Protein AF-A0AAW9J3K6-F1 (afdb_monomer)

Radius of gyration: 22.79 Å; Cα contacts (8 Å, |Δi|>4): 482; chains: 1; bounding box: 65×35×64 Å

Foldseek 3Di:
DLVVLVVCVVVVHQDEAEDEPQADADQDDPSNVVSLVVVVVVVVVVVVSPHQHYEYEHAPYPDLPLQSVQVSVVCCCVPPNVVVVRHAAYEYEHNQAAQCSQDAPVDGDPSLQNNLVNHDLRHAYEHAANDVADAAHDPVRLVRVCVRRNLSYEYAHAPPAQPVPPPAGAQFEPPRHQLVCLVRHDHYDYDAYPPVLSSQLHVQNVCVCNVRVPPRDRVVSNLVSLCVSPPVCSVLVCLVSLQGNWDDDDPHGYGDDRVVVLVVLVVVQVVQVVVVHDSVVSVVVNVVSVVSNVVD

InterPro domains:
  IPR011496 Beta-N-acetylglucosaminidase, catalytic domain [PF07555] (1-241)
  IPR011496 Beta-N-acetylglucosaminidase, catalytic domain [PS52009] (1-214)
  IPR017853 Glycoside hydrolase superfamily [SSF51445] (1-251)
  IPR051822 Glycosyl Hydrolase Family 84 [PTHR13170] (2-221)

Sequence (296 aa):
MSELIETSKKNKVDFVFAISPGIDIRFDGDAGEEDFQALINKCQSLYDMGVRSFAILFDDISNKDGIKQATLLNRFNEEFVKVKGDVKPLITVPTVYDTHSMGRVEELNPYTRDFSSTLDSDIMVMWTGPVVVSEGIDLENAQFVNSIYGKRMGVWWNYPVTDYMKEKLALGPIYNADKALKDEVDFFTMNPMEHAEFSKIALATGAAYSWNTEAYDYDKAWNKAIEMLYGDLAEEMKVFANHSTRMEGGWASTGRADAPEVRANMDSLLKKLAKGQDASYEIDYLYKEFDSMINA

Mean predicted aligned error: 3.07 Å

Secondary structure (DSSP, 8-state):
-HHHHHHHHHTT---EEEE--TTT---SHHHHHHHHHHHHHHHHHHHHTT--EEEEE-TT-S---HHHHHHHHHHHIIIIIIHHSSSPPPEEE-S--SHHHHEETTEE-HHHHHHHHHS-TTSEEEE-SSSSS-S-B-HHHHHHHHHHH-S-EEEEE--S--TT-TTS-------SB-GGGGGT-SEEEE---S-HHHHHHHHHHHHHHHHSTTT--HHHHHHHHHHHHHGGGHHHHHHHHHTS--EEETTEEESPPSSHHHHHHHHHHHHHHHTT---HHHHHHHHHHHHHHHH-

Solvent-accessible surface area (backbone atoms only — not comparable to full-atom values): 15715 Å² total; per-residue (Å²): 109,64,68,57,50,52,51,25,57,75,69,76,41,86,52,64,52,72,46,68,58,49,84,74,67,48,83,60,68,70,61,11,51,52,44,51,50,50,50,51,54,56,53,48,59,41,40,78,66,66,47,41,32,44,31,50,34,31,59,97,45,86,70,71,55,23,50,62,55,20,50,52,50,42,48,46,41,55,73,44,34,60,66,65,70,72,41,50,66,44,34,33,31,50,63,65,34,22,44,65,69,33,51,45,90,96,56,46,28,69,42,52,50,40,20,48,75,57,37,55,87,68,47,33,40,35,31,24,33,56,33,68,37,34,60,36,38,53,57,67,61,54,52,54,51,31,71,63,65,37,82,38,37,24,40,41,33,56,50,33,43,28,90,94,45,77,93,54,64,42,43,28,32,60,44,59,62,40,49,68,37,72,83,60,40,88,40,84,46,66,36,58,31,96,50,65,76,61,25,46,39,17,50,46,16,42,52,47,36,77,74,41,33,81,78,48,47,49,66,63,34,36,55,50,28,38,40,73,74,44,51,94,49,19,68,34,48,47,57,60,34,39,67,25,12,47,49,75,58,95,89,37,40,28,50,41,71,46,37,57,68,59,53,51,39,56,54,50,34,55,56,25,58,77,66,75,44,91,41,65,66,41,51,56,50,50,54,52,49,56,53,45,68,73,72,82

Organism: Clostridium perfringens (NCBI:txid1502)

Nearest PDB structures (foldseek):
  2j62-assembly1_B  TM=9.891E-01  e=9.342E-39  Clostridium perfringens
  6rhe-assembly1_A  TM=9.911E-01  e=1.318E-38  Clostridium perfringens ATCC 13124
  7khv-assembly2_D  TM=9.899E-01  e=2.624E-38  Clostridium perfringens
  7khv-assembly3_F  TM=9.899E-01  e=3.495E-38  Clostridium perfringens
  2wb5-assembly1_A  TM=9.893E-01  e=5.531E-38  Clostridium perfringens

Structure (mmCIF, N/CA/C/O backbone):
data_AF-A0AAW9J3K6-F1
#
_entry.id   AF-A0AAW9J3K6-F1
#
loop_
_atom_site.group_PDB
_atom_site.id
_atom_site.type_symbol
_atom_site.label_atom_id
_atom_site.label_alt_id
_atom_site.label_comp_id
_atom_site.label_asym_id
_atom_site.label_entity_id
_atom_site.label_seq_id
_atom_site.pdbx_PDB_ins_code
_atom_site.Cartn_x
_atom_site.Cartn_y
_atom_site.Cartn_z
_atom_site.occupancy
_atom_site.B_iso_or_equiv
_atom_site.auth_seq_id
_atom_site.auth_comp_id
_atom_site.auth_asym_id
_atom_site.auth_atom_id
_atom_site.pdbx_PDB_model_num
ATOM 1 N N . MET A 1 1 ? -21.757 6.114 -1.023 1.00 93.75 1 MET A N 1
ATOM 2 C CA . MET A 1 1 ? -21.432 5.072 -0.023 1.00 93.75 1 MET A CA 1
ATOM 3 C C . MET A 1 1 ? -22.139 3.753 -0.301 1.00 93.75 1 MET A C 1
ATOM 5 O O . MET A 1 1 ? -21.426 2.794 -0.547 1.00 93.75 1 MET A O 1
ATOM 9 N N . SER A 1 2 ? -23.477 3.677 -0.335 1.00 96.06 2 SER A N 1
ATOM 10 C CA . SER A 1 2 ? -24.186 2.395 -0.545 1.00 96.06 2 SER A CA 1
ATOM 11 C C . SER A 1 2 ? -23.745 1.640 -1.804 1.00 96.06 2 SER A C 1
ATOM 13 O O . SER A 1 2 ? -23.442 0.458 -1.727 1.00 96.06 2 SER A O 1
ATOM 15 N N . GLU A 1 3 ? -23.605 2.332 -2.937 1.00 98.19 3 GLU A N 1
ATOM 16 C CA . GLU A 1 3 ? -23.148 1.718 -4.192 1.00 98.19 3 GLU A CA 1
ATOM 17 C C . GLU A 1 3 ? -21.744 1.098 -4.087 1.00 98.19 3 GLU A C 1
ATOM 19 O O . GLU A 1 3 ? -21.514 0.010 -4.615 1.00 98.19 3 GLU A O 1
ATOM 24 N N . LEU A 1 4 ? -20.821 1.742 -3.360 1.00 98.44 4 LEU A N 1
ATOM 25 C CA . LEU A 1 4 ? -19.479 1.203 -3.116 1.00 98.44 4 LEU A CA 1
ATOM 26 C C . LEU A 1 4 ? -19.560 -0.077 -2.281 1.00 98.44 4 LEU A C 1
ATOM 28 O O . LEU A 1 4 ? -19.007 -1.095 -2.677 1.00 98.44 4 LEU A O 1
ATOM 32 N N . ILE A 1 5 ? -20.318 -0.048 -1.182 1.00 98.31 5 ILE A N 1
ATOM 33 C CA . ILE A 1 5 ? -20.502 -1.197 -0.282 1.00 98.31 5 ILE A CA 1
ATOM 34 C C . ILE A 1 5 ? -21.111 -2.383 -1.043 1.00 98.31 5 ILE A C 1
ATOM 36 O O . ILE A 1 5 ? -20.624 -3.513 -0.957 1.00 98.31 5 ILE A O 1
ATOM 40 N N . GLU A 1 6 ? -22.157 -2.135 -1.831 1.00 98.06 6 GLU A N 1
ATOM 41 C CA . GLU A 1 6 ? -22.809 -3.164 -2.637 1.00 98.06 6 GLU A CA 1
ATOM 42 C C . GLU A 1 6 ? -21.884 -3.732 -3.715 1.00 98.06 6 GLU A C 1
ATOM 44 O O . GLU A 1 6 ? -21.858 -4.947 -3.928 1.00 98.06 6 GLU A O 1
ATOM 49 N N . THR A 1 7 ? -21.121 -2.875 -4.393 1.00 98.62 7 THR A N 1
ATOM 50 C CA . THR A 1 7 ? -20.173 -3.291 -5.432 1.00 98.62 7 THR A CA 1
ATOM 51 C C . THR A 1 7 ? -19.039 -4.116 -4.838 1.00 98.62 7 THR A C 1
ATOM 53 O O . THR A 1 7 ? -18.727 -5.184 -5.369 1.00 98.62 7 THR A O 1
ATOM 56 N N . SER A 1 8 ? -18.482 -3.699 -3.700 1.00 98.62 8 SER A N 1
ATOM 57 C CA . SER A 1 8 ? -17.478 -4.465 -2.960 1.00 98.62 8 SER A CA 1
ATOM 58 C C . SER A 1 8 ? -18.011 -5.846 -2.577 1.00 98.62 8 SER A C 1
ATOM 60 O O . SER A 1 8 ? -17.400 -6.861 -2.914 1.00 98.62 8 SER A O 1
ATOM 62 N N . LYS A 1 9 ? -19.223 -5.915 -2.010 1.00 97.75 9 LYS A N 1
ATOM 63 C CA . LYS A 1 9 ? -19.872 -7.185 -1.649 1.00 97.75 9 LYS A CA 1
ATOM 64 C C . LYS A 1 9 ? -20.088 -8.108 -2.854 1.00 97.75 9 LYS A C 1
ATOM 66 O O . LYS A 1 9 ? -19.850 -9.314 -2.750 1.00 97.75 9 LYS A O 1
ATOM 71 N N . LYS A 1 10 ? -20.526 -7.564 -3.997 1.00 98.50 10 LYS A N 1
ATOM 72 C CA . LYS A 1 10 ? -20.708 -8.322 -5.253 1.00 98.50 10 LYS A CA 1
ATOM 73 C C . LYS A 1 10 ? -19.390 -8.924 -5.750 1.00 98.50 1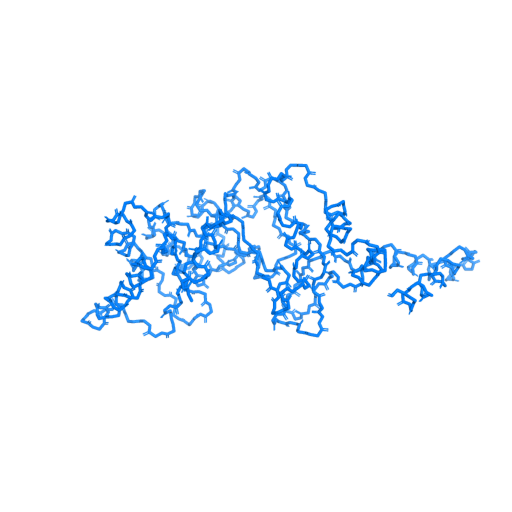0 LYS A C 1
ATOM 75 O O . LYS A 1 10 ? -19.400 -10.047 -6.244 1.00 98.50 10 LYS A O 1
ATOM 80 N N . ASN A 1 11 ? -18.276 -8.220 -5.554 1.00 98.56 11 ASN A N 1
ATOM 81 C CA . ASN A 1 11 ? -16.944 -8.616 -6.020 1.00 98.56 11 ASN A CA 1
ATOM 82 C C . ASN A 1 11 ? -16.067 -9.282 -4.945 1.00 98.56 11 ASN A C 1
ATOM 84 O O . ASN A 1 11 ? -14.882 -9.483 -5.178 1.00 98.56 11 ASN A O 1
ATOM 88 N N . LYS A 1 12 ? -16.634 -9.650 -3.785 1.00 98.50 12 LYS A N 1
ATOM 89 C CA . LYS A 1 12 ? -15.905 -10.286 -2.667 1.00 98.50 12 LYS A CA 1
ATOM 90 C C . LYS A 1 12 ? -14.755 -9.435 -2.108 1.00 98.50 12 LYS A C 1
ATOM 92 O O . LYS A 1 12 ? -13.792 -9.975 -1.578 1.00 98.50 12 LYS A O 1
ATOM 97 N N . VAL A 1 13 ? -14.886 -8.115 -2.201 1.00 98.69 13 VAL A N 1
ATOM 98 C CA . VAL A 1 13 ? -13.980 -7.152 -1.573 1.00 98.69 13 VAL A CA 1
ATOM 99 C C . VAL A 1 13 ? -14.557 -6.767 -0.216 1.00 98.69 13 VAL A C 1
ATOM 101 O O . VAL A 1 13 ? -15.703 -6.316 -0.133 1.00 98.69 13 VAL A O 1
ATOM 104 N N . ASP A 1 14 ? -13.764 -6.914 0.840 1.00 98.44 14 ASP A N 1
ATOM 105 C CA . ASP A 1 14 ? -14.106 -6.388 2.159 1.00 98.44 14 ASP A CA 1
ATOM 106 C C . ASP A 1 14 ? -13.922 -4.861 2.136 1.00 98.44 14 ASP A C 1
ATOM 108 O O . ASP A 1 14 ? -12.803 -4.352 2.125 1.00 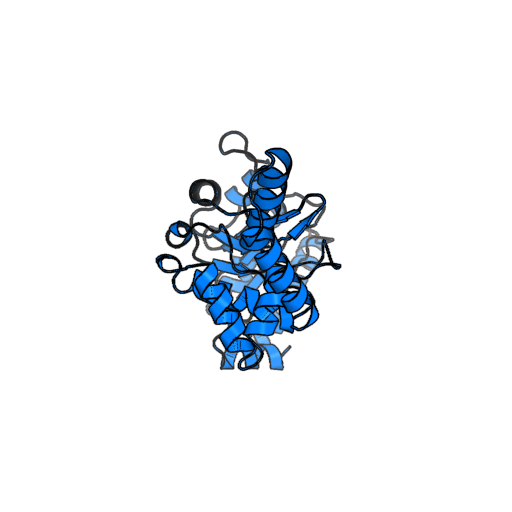98.44 14 ASP A O 1
ATOM 112 N N . PHE A 1 15 ? -15.027 -4.111 2.081 1.00 98.69 15 PHE A N 1
ATOM 113 C CA . PHE A 1 15 ? -14.980 -2.649 2.144 1.00 98.69 15 PHE A CA 1
ATOM 114 C C . PHE A 1 15 ? -14.609 -2.204 3.565 1.00 98.69 15 PHE A C 1
ATOM 116 O O . PHE A 1 15 ? -15.412 -2.360 4.489 1.00 98.69 15 PHE A O 1
ATOM 123 N N . VAL A 1 16 ? -13.410 -1.642 3.729 1.00 98.81 16 VAL A N 1
ATOM 124 C CA . VAL A 1 16 ? -12.925 -1.097 5.003 1.00 98.81 16 VAL A CA 1
ATOM 125 C C . VAL A 1 16 ? -13.251 0.390 5.074 1.00 98.81 16 VAL A C 1
ATOM 127 O O . VAL A 1 16 ? -12.792 1.169 4.242 1.00 98.81 16 VAL A O 1
ATOM 130 N N . PHE A 1 17 ? -14.031 0.804 6.073 1.00 98.81 17 PHE A N 1
ATOM 131 C CA . PHE A 1 17 ? -14.185 2.226 6.366 1.00 98.81 17 PHE A CA 1
ATOM 132 C C . PHE A 1 17 ? -13.087 2.692 7.320 1.00 98.81 17 PHE A C 1
ATOM 134 O O . PHE A 1 17 ? -13.066 2.281 8.479 1.00 98.81 17 PHE A O 1
ATOM 141 N N . ALA A 1 18 ? -12.206 3.563 6.834 1.00 98.50 18 ALA A N 1
ATOM 142 C CA . ALA A 1 18 ? -11.166 4.192 7.635 1.00 98.50 18 ALA A CA 1
ATOM 143 C C . ALA A 1 18 ? -11.604 5.571 8.154 1.00 98.50 18 ALA A C 1
ATOM 145 O O . ALA A 1 18 ? -12.269 6.331 7.444 1.00 98.50 18 ALA A O 1
ATOM 146 N N . ILE A 1 19 ? -11.208 5.906 9.381 1.00 98.56 19 ILE A N 1
ATOM 147 C CA . ILE A 1 19 ? -11.379 7.230 9.984 1.00 98.56 19 ILE A CA 1
ATOM 148 C C . ILE A 1 19 ? -10.091 7.657 10.695 1.00 98.56 19 ILE A C 1
ATOM 150 O O . ILE A 1 19 ? -9.511 6.872 11.438 1.00 98.56 19 ILE A O 1
ATOM 154 N N . SER A 1 20 ? -9.671 8.909 10.501 1.00 98.44 20 SER A N 1
ATOM 155 C CA . SER A 1 20 ? -8.460 9.476 11.114 1.00 98.44 20 SER A CA 1
ATOM 156 C C . SER A 1 20 ? -8.839 10.604 12.081 1.00 98.44 20 SER A C 1
ATOM 158 O O . SER A 1 20 ? -8.915 11.762 11.669 1.00 98.44 20 SER A O 1
ATOM 160 N N . PRO A 1 21 ? -9.151 10.302 13.356 1.00 97.88 21 PRO A N 1
ATOM 161 C CA . PRO A 1 21 ? -9.632 11.306 14.306 1.00 97.88 21 PRO A CA 1
ATOM 162 C C . PRO A 1 21 ? -8.499 12.097 14.988 1.00 97.88 21 PRO A C 1
ATOM 164 O O . PRO A 1 21 ? -8.757 13.009 15.765 1.00 97.88 21 PRO A O 1
ATOM 167 N N . GLY A 1 22 ? -7.235 11.749 14.739 1.00 97.06 22 GLY A N 1
ATOM 168 C CA . GLY A 1 22 ? -6.101 12.195 15.553 1.00 97.06 22 GLY A CA 1
ATOM 169 C C . GLY A 1 22 ? -5.740 13.688 15.501 1.00 97.06 22 GLY A C 1
ATOM 170 O O . GLY A 1 22 ? -4.868 14.107 16.260 1.00 97.06 22 GLY A O 1
ATOM 171 N N . ILE A 1 23 ? -6.362 14.487 14.625 1.00 97.56 23 ILE A N 1
ATOM 172 C CA . ILE A 1 23 ? -6.097 15.934 14.530 1.00 97.56 23 ILE A CA 1
ATOM 173 C C . ILE A 1 23 ? -6.575 16.659 15.794 1.00 97.56 23 ILE A C 1
ATOM 175 O O . ILE A 1 23 ? -5.861 17.517 16.313 1.00 97.56 23 ILE A O 1
ATOM 179 N N . ASP A 1 24 ? -7.772 16.330 16.276 1.00 97.44 24 ASP A N 1
ATOM 180 C CA . ASP A 1 24 ? -8.454 17.084 17.329 1.00 97.44 24 ASP A CA 1
ATOM 181 C C . ASP A 1 24 ? -9.211 16.224 18.349 1.00 97.44 24 ASP A C 1
ATOM 183 O O . ASP A 1 24 ? -9.802 16.784 19.275 1.00 97.44 24 ASP A O 1
ATOM 187 N N . ILE A 1 25 ? -9.150 14.890 18.248 1.00 98.25 25 ILE A N 1
ATOM 188 C CA . ILE A 1 25 ? -9.794 14.010 19.226 1.00 98.25 25 ILE A CA 1
ATOM 189 C C . ILE A 1 25 ? -9.307 14.273 20.653 1.00 98.25 25 ILE A C 1
ATOM 191 O O . ILE A 1 25 ? -8.108 14.342 20.946 1.00 98.25 25 ILE A O 1
ATOM 195 N N . ARG A 1 26 ? -10.269 14.392 21.566 1.00 98.50 26 ARG A N 1
ATOM 196 C CA . ARG A 1 26 ? -10.045 14.526 23.003 1.00 98.50 26 ARG A CA 1
ATOM 197 C C . ARG A 1 26 ? -10.165 13.143 23.635 1.00 98.50 26 ARG A C 1
ATOM 199 O O . ARG A 1 26 ? -10.996 12.335 23.240 1.00 98.50 26 ARG A O 1
ATOM 206 N N . PHE A 1 27 ? -9.327 12.863 24.628 1.00 98.19 27 PHE A N 1
ATOM 207 C CA . PHE A 1 27 ? -9.273 11.541 25.267 1.00 98.19 27 PHE A CA 1
ATOM 208 C C . PHE A 1 27 ? -9.810 11.530 26.701 1.00 98.19 27 PHE A C 1
ATOM 210 O O . PHE A 1 27 ? -10.171 10.475 27.210 1.00 98.19 27 PHE A O 1
ATOM 217 N N . ASP A 1 28 ? -9.841 12.687 27.365 1.00 97.88 28 ASP A N 1
ATOM 218 C CA . ASP A 1 28 ? -10.082 12.773 28.805 1.00 97.88 28 ASP A CA 1
ATOM 219 C C . ASP A 1 28 ? -11.432 13.426 29.133 1.00 97.88 28 ASP A C 1
ATOM 221 O O . ASP A 1 28 ? -11.870 14.369 28.467 1.00 97.88 28 ASP A O 1
ATOM 225 N N . GLY A 1 29 ? -12.044 12.972 30.231 1.00 98.38 29 GLY A N 1
ATOM 226 C CA . GLY A 1 29 ? -13.265 13.549 30.799 1.00 98.38 29 GLY A CA 1
ATOM 227 C C . GLY A 1 29 ? -14.478 13.490 29.867 1.00 98.38 29 GLY A C 1
ATOM 228 O O . GLY A 1 29 ? -14.507 12.725 28.906 1.00 98.38 29 GLY A O 1
ATOM 229 N N . ASP A 1 30 ? -15.474 14.331 30.149 1.00 98.62 30 ASP A N 1
ATOM 230 C CA . ASP A 1 30 ? -16.734 14.376 29.392 1.00 98.62 30 ASP A CA 1
ATOM 231 C C .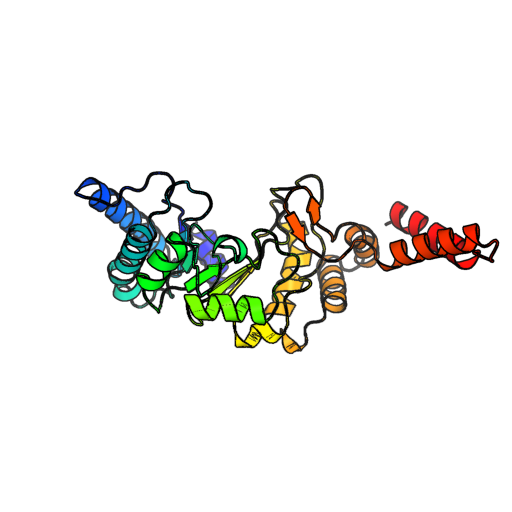 ASP A 1 30 ? -16.501 14.672 27.904 1.00 98.62 30 ASP A C 1
ATOM 233 O O . ASP A 1 30 ? -17.136 14.087 27.036 1.00 98.62 30 ASP A O 1
ATOM 237 N N . ALA A 1 31 ? -15.523 15.527 27.606 1.00 98.50 31 ALA A N 1
ATOM 238 C CA . ALA A 1 31 ? -15.104 15.852 26.250 1.00 98.50 31 ALA A CA 1
ATOM 239 C C . ALA A 1 31 ? -14.576 14.633 25.472 1.00 98.50 31 ALA A C 1
ATOM 241 O O . ALA A 1 31 ? -14.883 14.477 24.292 1.00 98.50 31 ALA A O 1
ATOM 242 N N . GLY A 1 32 ? -13.780 13.775 26.119 1.00 98.62 32 GLY A N 1
ATOM 243 C CA . GLY A 1 32 ? -13.307 12.540 25.498 1.00 98.62 32 GLY A CA 1
ATOM 244 C C . GLY A 1 32 ? -14.416 11.508 25.318 1.00 98.62 32 GLY A C 1
ATOM 245 O O . GLY A 1 32 ? -14.446 10.804 24.310 1.00 98.62 32 GLY A O 1
ATOM 246 N N . GLU A 1 33 ? -15.372 11.458 26.248 1.00 98.75 33 GLU A N 1
ATOM 247 C CA . GLU A 1 33 ? -16.558 10.616 26.093 1.00 98.75 33 GLU A CA 1
ATOM 248 C C . GLU A 1 33 ? -17.427 11.077 24.917 1.00 98.75 33 GLU A C 1
ATOM 250 O O . GLU A 1 33 ? -17.848 10.251 24.111 1.00 98.75 33 GLU A O 1
ATOM 255 N N . GLU A 1 34 ? -17.657 12.384 24.769 1.00 98.81 34 GLU A N 1
ATOM 256 C CA . GLU A 1 34 ? -18.378 12.956 23.626 1.00 98.81 34 GLU A CA 1
ATOM 257 C C . GLU A 1 34 ? -17.742 12.553 22.288 1.00 98.81 34 GLU A C 1
ATOM 259 O O . GLU A 1 34 ? -18.447 12.088 21.387 1.00 98.81 34 GLU A O 1
ATOM 264 N N . ASP A 1 35 ? -16.418 12.688 22.161 1.00 98.81 35 ASP A N 1
ATOM 265 C CA . ASP A 1 35 ? -15.702 12.356 20.925 1.00 98.81 35 ASP A CA 1
ATOM 266 C C . ASP A 1 35 ? -15.709 10.841 20.657 1.00 98.81 35 ASP A C 1
ATOM 268 O O . ASP A 1 35 ? -15.901 10.409 19.515 1.00 98.81 35 ASP A O 1
ATOM 272 N N . PHE A 1 36 ? -15.584 10.014 21.702 1.00 98.88 36 PHE A N 1
ATOM 273 C CA . PHE A 1 36 ? -15.715 8.562 21.578 1.00 98.88 36 PHE A CA 1
ATOM 274 C C . PHE A 1 36 ? -17.122 8.154 21.115 1.00 98.88 36 PHE A C 1
ATOM 276 O O . PHE A 1 36 ? -17.268 7.345 20.196 1.00 98.88 36 PHE A O 1
ATOM 283 N N . GLN A 1 37 ? -18.174 8.757 21.675 1.00 98.81 37 GLN A N 1
ATOM 284 C CA . GLN A 1 37 ? -19.543 8.503 21.225 1.00 98.81 37 GLN A CA 1
ATOM 285 C C . GLN A 1 37 ? -19.768 8.992 19.789 1.00 98.81 37 GLN A C 1
ATOM 287 O O . GLN A 1 37 ? -20.463 8.332 19.015 1.00 98.81 37 GLN A O 1
ATOM 292 N N . ALA A 1 38 ? -19.159 10.108 19.378 1.00 98.81 38 ALA A N 1
ATOM 293 C CA . ALA A 1 38 ? -19.208 10.563 17.989 1.00 98.81 38 ALA A CA 1
ATOM 294 C C . ALA A 1 38 ? -18.561 9.548 17.027 1.00 98.81 38 ALA A C 1
ATOM 296 O O . ALA A 1 38 ? -19.135 9.251 15.973 1.00 98.81 38 ALA A O 1
ATOM 297 N N . LEU A 1 39 ? -17.419 8.964 17.407 1.00 98.81 39 LEU A N 1
ATOM 298 C CA . LEU A 1 39 ? -16.764 7.879 16.673 1.00 98.81 39 LEU A CA 1
ATOM 299 C C . LEU A 1 39 ? -17.674 6.645 16.553 1.00 98.81 39 LEU A C 1
ATOM 301 O O . LEU A 1 39 ? -17.897 6.159 15.440 1.00 98.81 39 LEU A O 1
ATOM 305 N N . ILE A 1 40 ? -18.254 6.178 17.665 1.00 98.81 40 ILE A N 1
ATOM 306 C CA . ILE A 1 40 ? -19.198 5.048 17.679 1.00 98.81 40 ILE A CA 1
ATOM 307 C C . ILE A 1 40 ? -20.386 5.326 16.760 1.00 98.81 40 ILE A C 1
ATOM 309 O O . ILE A 1 40 ? -20.694 4.512 15.891 1.00 98.81 40 ILE A O 1
ATOM 313 N N . ASN A 1 41 ? -21.017 6.493 16.888 1.00 98.81 41 ASN A N 1
ATOM 314 C CA . ASN A 1 41 ? -22.175 6.873 16.080 1.00 98.81 41 ASN A CA 1
ATOM 315 C C . ASN A 1 41 ? -21.838 6.925 14.584 1.00 98.81 41 ASN A C 1
ATOM 317 O O . ASN A 1 41 ? -22.620 6.460 13.747 1.00 98.81 41 ASN A O 1
ATOM 321 N N . LYS A 1 42 ? -20.654 7.437 14.224 1.00 98.75 42 LYS A N 1
ATOM 322 C CA . LYS A 1 42 ? -20.192 7.457 12.834 1.00 98.75 42 LYS A CA 1
ATOM 323 C C . LYS A 1 42 ? -20.008 6.041 12.290 1.00 98.75 42 LYS A C 1
ATOM 325 O O . LYS A 1 42 ? -20.536 5.741 11.217 1.00 98.75 42 LYS A O 1
ATOM 330 N N . CYS A 1 43 ? -19.316 5.167 13.014 1.00 98.69 43 CYS A N 1
ATOM 331 C CA . CYS A 1 43 ? -19.105 3.781 12.593 1.00 98.69 43 CYS A CA 1
ATOM 332 C C . CYS A 1 43 ? -20.418 2.984 12.556 1.00 98.69 43 CYS A C 1
ATOM 334 O O . CYS A 1 43 ? -20.648 2.233 11.606 1.00 98.69 43 CYS A O 1
ATOM 336 N N . GLN A 1 44 ? -21.324 3.214 13.511 1.00 98.81 44 GLN A N 1
ATOM 337 C CA . GLN A 1 44 ? -22.662 2.623 13.540 1.00 98.81 44 GLN A CA 1
ATOM 338 C C . GLN A 1 44 ? -23.457 2.982 12.282 1.00 98.81 44 GLN A C 1
ATOM 340 O O . GLN A 1 44 ? -24.016 2.092 11.646 1.00 98.81 44 GLN A O 1
ATOM 345 N N . SER A 1 45 ? -23.426 4.252 11.860 1.00 98.62 45 SER A N 1
ATOM 346 C CA . SER A 1 45 ? -24.139 4.683 10.652 1.00 98.62 45 SER A CA 1
ATOM 347 C C . SER A 1 45 ? -23.706 3.914 9.399 1.00 98.62 45 SER A C 1
ATOM 349 O O . SER A 1 45 ? -24.530 3.628 8.536 1.00 98.62 45 SER A O 1
ATOM 351 N N . LEU A 1 46 ? -22.430 3.521 9.304 1.00 98.62 46 LEU A N 1
ATOM 352 C CA . LEU A 1 46 ? -21.928 2.750 8.166 1.00 98.62 46 LEU A CA 1
ATOM 353 C C . LEU A 1 46 ? -22.108 1.246 8.336 1.00 98.62 46 LEU A C 1
ATOM 355 O O . LEU A 1 46 ? -22.333 0.540 7.351 1.00 98.62 46 LEU A O 1
ATOM 359 N N . TYR A 1 47 ? -22.067 0.756 9.572 1.00 98.75 47 TYR A N 1
ATOM 360 C CA . TYR A 1 47 ? -22.468 -0.608 9.888 1.00 98.75 47 TYR A CA 1
ATOM 361 C C . TYR A 1 47 ? -23.910 -0.877 9.441 1.00 98.75 47 TYR A C 1
ATOM 363 O O . TYR A 1 47 ? -24.174 -1.901 8.804 1.00 98.75 47 TYR A O 1
ATOM 371 N N . ASP A 1 48 ? -24.819 0.069 9.691 1.00 98.50 48 ASP A N 1
ATOM 372 C CA . ASP A 1 48 ? -26.226 -0.014 9.280 1.00 98.50 48 ASP A CA 1
ATOM 373 C C . ASP A 1 48 ? -26.385 -0.015 7.751 1.00 98.50 48 ASP A C 1
ATOM 375 O O . ASP A 1 48 ? -27.312 -0.624 7.218 1.00 98.50 48 ASP A O 1
ATOM 379 N N . MET A 1 49 ? -25.437 0.589 7.024 1.00 98.19 49 MET A N 1
ATOM 380 C CA . MET A 1 49 ? -25.358 0.530 5.558 1.00 98.19 49 MET A CA 1
ATOM 381 C C . MET A 1 49 ? -24.727 -0.768 5.025 1.00 98.19 49 MET A C 1
ATOM 383 O O . MET A 1 49 ? -24.737 -0.998 3.816 1.00 98.19 49 MET A O 1
ATOM 387 N N . GLY A 1 50 ? -24.179 -1.620 5.897 1.00 98.19 50 GLY A N 1
ATOM 388 C CA . GLY A 1 50 ? -23.605 -2.919 5.540 1.00 98.19 50 GLY A CA 1
ATOM 389 C C . GLY A 1 50 ? -22.080 -3.016 5.620 1.00 98.19 50 GLY A C 1
ATOM 390 O O . GLY A 1 50 ? -21.538 -4.053 5.240 1.00 98.19 50 GLY A O 1
ATOM 391 N N . VAL A 1 51 ? -21.375 -1.990 6.113 1.00 98.69 51 VAL A N 1
ATOM 392 C CA . VAL A 1 51 ? -19.924 -2.079 6.363 1.00 98.69 51 VAL A CA 1
ATOM 393 C C . VAL A 1 51 ? -19.645 -3.072 7.493 1.00 98.69 51 VAL A C 1
ATOM 395 O O . VAL A 1 51 ? -20.367 -3.106 8.492 1.00 98.69 51 VAL A O 1
ATOM 398 N N . ARG A 1 52 ? -18.610 -3.902 7.327 1.00 98.75 52 ARG A N 1
ATOM 399 C CA . ARG A 1 52 ? -18.193 -4.935 8.297 1.00 98.75 52 ARG A CA 1
ATOM 400 C C . ARG A 1 52 ? -16.697 -4.941 8.609 1.00 98.75 52 ARG A C 1
ATOM 402 O O . ARG A 1 52 ? -16.251 -5.796 9.364 1.00 98.75 52 ARG A O 1
ATOM 409 N N . SER A 1 53 ? -15.950 -3.977 8.083 1.00 98.81 53 SER A N 1
ATOM 410 C CA . SER A 1 53 ? -14.528 -3.795 8.367 1.00 98.81 53 SER A CA 1
ATOM 411 C C . SER A 1 53 ? -14.272 -2.315 8.619 1.00 98.81 53 SER A C 1
ATOM 413 O O . SER A 1 53 ? -14.758 -1.465 7.868 1.00 98.81 53 SER A O 1
ATOM 415 N N . PHE A 1 54 ? -13.530 -2.005 9.677 1.00 98.88 54 PHE A N 1
ATOM 416 C CA . PHE A 1 54 ? -13.271 -0.636 10.113 1.00 98.88 54 PHE A CA 1
ATOM 417 C C . PHE A 1 54 ? -11.783 -0.445 10.385 1.00 98.88 54 PHE A C 1
ATOM 419 O O . PHE A 1 54 ? -11.107 -1.382 10.812 1.00 98.88 54 PHE A O 1
ATOM 426 N N . ALA A 1 55 ? -11.298 0.771 10.152 1.00 98.88 55 ALA A N 1
ATOM 427 C CA . ALA A 1 55 ? -9.957 1.185 10.521 1.00 98.88 55 ALA A CA 1
ATOM 428 C C . ALA A 1 55 ? -9.979 2.540 11.238 1.00 98.88 55 ALA A C 1
ATOM 430 O O . ALA A 1 55 ? -10.722 3.437 10.836 1.00 98.88 55 ALA A O 1
ATOM 431 N N . ILE A 1 56 ? -9.165 2.697 12.278 1.00 98.88 56 ILE A N 1
ATOM 432 C CA . ILE A 1 56 ? -8.958 3.974 12.975 1.00 98.88 56 ILE A CA 1
ATOM 433 C C . ILE A 1 56 ? -7.475 4.311 12.867 1.00 98.88 56 ILE A C 1
ATOM 435 O O . ILE A 1 56 ? -6.642 3.516 13.285 1.00 98.88 56 ILE A O 1
ATOM 439 N N . LEU A 1 57 ? -7.141 5.451 12.267 1.00 98.75 57 LEU A N 1
ATOM 440 C CA . LEU A 1 57 ? -5.765 5.780 11.898 1.00 98.75 57 LEU A CA 1
ATOM 441 C C . LEU A 1 57 ? -5.241 6.986 12.689 1.00 98.75 57 LEU A C 1
ATOM 443 O O . LEU A 1 57 ? -5.973 7.945 12.952 1.00 98.75 57 LEU A O 1
ATOM 447 N N . PHE A 1 58 ? -3.965 6.925 13.059 1.00 98.75 58 PHE A N 1
ATOM 448 C CA . PHE A 1 58 ? -3.240 7.956 13.801 1.00 98.75 58 PHE A CA 1
ATOM 449 C C . PHE A 1 58 ? -1.960 8.405 13.077 1.00 98.75 58 PHE A C 1
ATOM 451 O O . PHE A 1 58 ? -1.055 8.942 13.717 1.00 98.75 58 PHE A O 1
ATOM 458 N N . ASP A 1 59 ? -1.862 8.175 11.768 1.00 97.56 59 ASP A N 1
ATOM 459 C CA . ASP A 1 59 ? -0.811 8.706 10.900 1.00 97.56 59 ASP A CA 1
ATOM 460 C C . ASP A 1 59 ? -0.913 10.234 10.745 1.00 97.56 59 ASP A C 1
ATOM 462 O O . ASP A 1 59 ? -1.980 10.822 10.895 1.00 97.56 59 ASP A O 1
ATOM 466 N N . ASP A 1 60 ? 0.223 10.884 10.479 1.00 94.94 60 ASP A N 1
ATOM 467 C CA . ASP A 1 60 ? 0.334 12.304 10.106 1.00 94.94 60 ASP A CA 1
ATOM 468 C C . ASP A 1 60 ? -0.286 13.328 11.081 1.00 94.94 60 ASP A C 1
ATOM 470 O O . ASP A 1 60 ? -0.737 14.412 10.700 1.00 94.94 60 ASP A O 1
ATOM 474 N N . ILE A 1 61 ? -0.229 13.024 12.381 1.00 97.38 61 ILE A N 1
ATOM 475 C CA . ILE A 1 61 ? -0.673 13.908 13.471 1.00 97.38 61 ILE A CA 1
ATOM 476 C C . ILE A 1 61 ? 0.467 14.295 14.420 1.00 97.38 61 ILE A C 1
ATOM 478 O O . ILE A 1 61 ? 1.507 13.640 14.512 1.00 97.38 61 ILE A O 1
ATOM 482 N N . SER A 1 62 ? 0.259 15.374 15.179 1.00 95.50 62 SER A N 1
ATOM 483 C CA . SER A 1 62 ? 1.225 15.860 16.175 1.00 95.50 62 SER A CA 1
ATOM 484 C C . SER A 1 62 ? 1.103 15.167 17.537 1.00 95.50 62 SER A C 1
ATOM 486 O O . SER A 1 62 ? 2.095 15.069 18.262 1.00 95.50 62 SER A O 1
ATOM 488 N N . ASN A 1 63 ? -0.091 14.687 17.898 1.00 95.00 63 ASN A N 1
ATOM 489 C CA . ASN A 1 63 ? -0.327 13.982 19.153 1.00 95.00 63 ASN A CA 1
ATOM 490 C C . ASN A 1 63 ? 0.339 12.596 19.118 1.00 95.00 63 ASN A C 1
ATOM 492 O O . ASN A 1 63 ? -0.007 11.762 18.289 1.00 95.00 63 ASN A O 1
ATOM 496 N N . LYS A 1 64 ? 1.270 12.347 20.045 1.00 96.56 64 LYS A N 1
ATOM 497 C CA . LYS A 1 64 ? 1.989 11.071 20.191 1.00 96.56 64 LYS A CA 1
ATOM 498 C C . LYS A 1 64 ? 1.754 10.445 21.566 1.00 96.56 64 LYS A C 1
ATOM 500 O O . LYS A 1 64 ? 2.698 10.005 22.219 1.00 96.56 64 LYS A O 1
ATOM 505 N N . ASP A 1 65 ? 0.505 10.427 22.027 1.00 98.25 65 ASP A N 1
ATOM 506 C CA . ASP A 1 65 ? 0.122 9.727 23.256 1.00 98.25 65 ASP A CA 1
ATOM 507 C C . ASP A 1 65 ? -0.262 8.268 22.948 1.00 98.25 65 ASP A C 1
ATOM 509 O O . ASP A 1 65 ? -1.421 7.948 22.677 1.00 98.25 65 ASP A O 1
ATOM 513 N N . GLY A 1 66 ? 0.736 7.378 22.950 1.00 98.50 66 GLY A N 1
ATOM 514 C CA . GLY A 1 66 ? 0.557 5.970 22.577 1.00 98.50 66 GLY A CA 1
ATOM 515 C C . GLY A 1 66 ? -0.427 5.219 23.478 1.00 98.50 66 GLY A C 1
ATOM 516 O O . GLY A 1 66 ? -1.209 4.410 22.982 1.00 98.50 66 GLY A O 1
ATOM 517 N N . ILE A 1 67 ? -0.453 5.534 24.779 1.00 98.81 67 ILE A N 1
ATOM 518 C CA . ILE A 1 67 ? -1.372 4.903 25.739 1.00 98.81 67 ILE A CA 1
ATOM 519 C C . ILE A 1 67 ? -2.809 5.292 25.412 1.00 98.81 67 ILE A C 1
ATOM 521 O O . ILE A 1 67 ? -3.675 4.421 25.322 1.00 98.81 67 ILE A O 1
ATOM 525 N N . LYS A 1 68 ? -3.087 6.587 25.223 1.00 98.81 68 LYS A N 1
ATOM 526 C CA . LYS A 1 68 ? -4.460 7.052 24.985 1.00 98.81 68 LYS A CA 1
ATOM 527 C C . LYS A 1 68 ? -5.002 6.601 23.635 1.00 98.81 68 LYS A C 1
ATOM 529 O O . LYS A 1 68 ? -6.156 6.185 23.561 1.00 98.81 68 LYS A O 1
ATOM 534 N N . GLN A 1 69 ? -4.169 6.610 22.595 1.00 98.81 69 GLN A N 1
ATOM 535 C CA . GLN A 1 69 ? -4.555 6.099 21.280 1.00 98.81 69 GLN A CA 1
ATOM 536 C C . GLN A 1 69 ? -4.887 4.601 21.334 1.00 98.81 69 GLN A C 1
ATOM 538 O O . GLN A 1 69 ? -5.967 4.204 20.900 1.00 98.81 69 GLN A O 1
ATOM 543 N N . ALA A 1 70 ? -4.021 3.778 21.936 1.00 98.88 70 ALA A N 1
ATOM 544 C CA . ALA A 1 70 ? -4.279 2.347 22.102 1.00 98.88 70 ALA A CA 1
ATOM 545 C C . ALA A 1 70 ? -5.499 2.072 23.000 1.00 98.88 70 ALA A C 1
ATOM 547 O O . ALA A 1 70 ? -6.323 1.226 22.675 1.00 98.88 70 ALA A O 1
ATOM 548 N N . THR A 1 71 ? -5.679 2.833 24.084 1.00 98.88 71 THR A N 1
ATOM 549 C CA . THR A 1 71 ? -6.847 2.704 24.974 1.00 98.88 71 THR A CA 1
ATOM 550 C C . THR A 1 71 ? -8.154 2.986 24.234 1.00 98.88 71 THR A C 1
ATOM 552 O O . THR A 1 71 ? -9.131 2.259 24.408 1.00 98.88 71 THR A O 1
ATOM 555 N N . LEU A 1 72 ? -8.176 4.010 23.374 1.00 98.88 72 LEU A N 1
ATOM 556 C CA . LEU A 1 72 ? -9.333 4.309 22.535 1.00 98.88 72 LEU A CA 1
ATOM 557 C C . LEU A 1 72 ? -9.628 3.172 21.547 1.00 98.88 72 LEU A C 1
ATOM 559 O O . LEU A 1 72 ? -10.788 2.789 21.393 1.00 98.88 72 LEU A O 1
ATOM 563 N N . LEU A 1 73 ? -8.591 2.620 20.907 1.00 98.94 73 LEU A N 1
ATOM 564 C CA . LEU A 1 73 ? -8.720 1.487 19.985 1.00 98.94 73 LEU A CA 1
ATOM 565 C C . LEU A 1 73 ? -9.270 0.246 20.694 1.00 98.94 73 LEU A C 1
ATOM 567 O O . LEU A 1 73 ? -10.231 -0.342 20.206 1.00 98.94 73 LEU A O 1
ATOM 571 N N . ASN A 1 74 ? -8.728 -0.106 21.862 1.00 98.94 74 ASN A N 1
ATOM 572 C CA . ASN A 1 74 ? -9.195 -1.239 22.665 1.00 98.94 74 ASN A CA 1
ATOM 573 C C . ASN A 1 74 ? -10.654 -1.047 23.092 1.00 98.94 74 ASN A C 1
ATOM 575 O O . ASN A 1 74 ? -11.474 -1.955 22.975 1.00 98.94 74 ASN A O 1
ATOM 579 N N . ARG A 1 75 ? -11.022 0.165 23.524 1.00 98.88 75 ARG A N 1
ATOM 580 C CA . ARG A 1 75 ? -12.406 0.477 23.892 1.00 98.88 75 ARG A CA 1
ATOM 581 C C . ARG A 1 75 ? -13.355 0.343 22.700 1.00 98.88 75 ARG A C 1
ATOM 583 O O . ARG A 1 75 ? -14.421 -0.246 22.839 1.00 98.88 75 ARG A O 1
ATOM 590 N N . PHE A 1 76 ? -12.971 0.833 21.519 1.00 98.94 76 PHE A N 1
ATOM 591 C CA . PHE A 1 76 ? -13.756 0.642 20.295 1.00 98.94 76 PHE A CA 1
ATOM 592 C C . PHE A 1 76 ? -13.848 -0.842 19.901 1.00 98.94 76 PHE A C 1
ATOM 594 O O . PHE A 1 76 ? -14.905 -1.319 19.487 1.00 98.94 76 PHE A O 1
ATOM 601 N N . ASN A 1 77 ? -12.755 -1.589 20.052 1.00 98.88 77 ASN A N 1
ATOM 602 C CA . ASN A 1 77 ? -12.700 -3.020 19.778 1.00 98.88 77 ASN A CA 1
ATOM 603 C C . ASN A 1 77 ? -13.689 -3.801 20.665 1.00 98.88 77 ASN A C 1
ATOM 605 O O . ASN A 1 77 ? -14.474 -4.602 20.159 1.00 98.88 77 ASN A O 1
ATOM 609 N N . GLU A 1 78 ? -13.727 -3.509 21.966 1.00 98.81 78 GLU A N 1
ATOM 610 C CA . GLU A 1 78 ? -14.668 -4.112 22.917 1.00 98.81 78 GLU A CA 1
ATOM 611 C C . GLU A 1 78 ? -16.115 -3.656 22.692 1.00 98.81 78 GLU A C 1
ATOM 613 O O . GLU A 1 78 ? -17.007 -4.486 22.532 1.00 98.81 78 GLU A O 1
ATOM 618 N N . GLU A 1 79 ? -16.369 -2.347 22.640 1.00 98.75 79 GLU A N 1
ATOM 619 C CA . GLU A 1 79 ? -17.734 -1.803 22.638 1.00 98.75 79 GLU A CA 1
ATOM 620 C C . GLU A 1 79 ? -18.420 -1.850 21.264 1.00 98.75 79 GLU A C 1
ATOM 622 O O . GLU A 1 79 ? -19.650 -1.794 21.187 1.00 98.75 79 GLU A O 1
ATOM 627 N N . PHE A 1 80 ? -17.656 -1.980 20.174 1.00 98.81 80 PHE A N 1
ATOM 628 C CA . PHE A 1 80 ? -18.190 -2.014 18.813 1.00 98.81 80 PHE A CA 1
ATOM 629 C C . PHE A 1 80 ? -17.875 -3.326 18.095 1.00 98.81 80 PHE A C 1
ATOM 631 O O . PHE A 1 80 ? -18.795 -4.068 17.753 1.00 98.81 80 PHE A O 1
ATOM 638 N N . VAL A 1 81 ? -16.598 -3.641 17.863 1.00 98.75 81 VAL A N 1
ATOM 639 C CA . VAL A 1 81 ? -16.203 -4.773 17.000 1.00 98.75 81 VAL A CA 1
ATOM 640 C C . VAL A 1 81 ? -16.671 -6.108 17.583 1.00 98.75 81 VAL A C 1
ATOM 642 O O . VAL A 1 81 ? -17.432 -6.837 16.938 1.00 98.75 81 VAL A O 1
ATOM 645 N N . LYS A 1 82 ? -16.293 -6.398 18.832 1.00 98.50 82 LYS A N 1
ATOM 646 C CA . LYS A 1 82 ? -16.638 -7.642 19.536 1.00 98.50 82 LYS A CA 1
ATOM 647 C C . LYS A 1 82 ? -18.134 -7.750 19.824 1.00 98.50 82 LYS A C 1
ATOM 649 O O . LYS A 1 82 ? -18.715 -8.816 19.629 1.00 98.50 82 LYS A O 1
ATOM 654 N N . VAL A 1 83 ? -18.779 -6.645 20.209 1.00 98.25 83 VAL A N 1
ATOM 655 C CA . VAL A 1 83 ? -20.228 -6.600 20.479 1.00 98.25 83 VAL A CA 1
ATOM 656 C C . VAL A 1 83 ? -21.067 -6.921 19.239 1.00 98.25 83 VAL A C 1
ATOM 658 O O . VAL A 1 83 ? -22.088 -7.599 19.362 1.00 98.25 83 VAL A O 1
ATOM 661 N N . LYS A 1 84 ? -20.673 -6.466 18.041 1.00 98.31 84 LYS A N 1
ATOM 662 C CA . LYS A 1 84 ? -21.419 -6.781 16.809 1.00 98.31 84 LYS A CA 1
ATOM 663 C C . LYS A 1 84 ? -21.300 -8.250 16.402 1.00 98.31 84 LYS A C 1
ATOM 665 O O . LYS A 1 84 ? -22.240 -8.792 15.827 1.00 98.31 84 LYS A O 1
ATOM 670 N N . GLY A 1 85 ? -20.165 -8.892 16.679 1.00 97.31 85 GLY A N 1
ATOM 671 C CA . GLY A 1 85 ? -19.918 -10.311 16.395 1.00 97.31 85 GLY A CA 1
ATOM 672 C C . GLY A 1 85 ? -19.757 -10.675 14.911 1.00 97.31 85 GLY A C 1
ATOM 673 O O . GLY A 1 85 ? -19.273 -11.761 14.605 1.00 97.31 85 GLY A O 1
ATOM 674 N N . ASP A 1 86 ? -20.127 -9.786 13.985 1.00 98.44 86 ASP A N 1
ATOM 675 C CA . ASP A 1 86 ? -19.971 -9.949 12.533 1.00 98.44 86 ASP A CA 1
ATOM 676 C C . ASP A 1 86 ? -19.017 -8.919 11.895 1.00 98.44 86 ASP A C 1
ATOM 678 O O . ASP A 1 86 ? -18.920 -8.840 10.668 1.00 98.44 86 ASP A O 1
ATOM 682 N N . VAL A 1 87 ? -18.303 -8.143 12.715 1.00 98.69 87 VAL A N 1
ATOM 683 C CA . VAL A 1 87 ? -17.274 -7.188 12.282 1.00 98.69 87 VAL A CA 1
ATOM 684 C C . VAL A 1 87 ? -15.904 -7.875 12.286 1.00 98.69 87 VAL A C 1
ATOM 686 O O . VAL A 1 87 ? -15.572 -8.618 13.207 1.00 98.69 87 VAL A O 1
ATOM 689 N N . LYS A 1 88 ? -15.121 -7.660 11.225 1.00 98.25 88 LYS A N 1
ATOM 690 C CA . LYS A 1 88 ? -13.741 -8.156 11.082 1.00 98.25 88 LYS A CA 1
ATOM 691 C C . LYS A 1 88 ? -12.808 -7.488 12.113 1.00 98.25 88 LYS A C 1
ATOM 693 O O . LYS A 1 88 ? -13.165 -6.425 12.620 1.00 98.25 88 LYS A O 1
ATOM 698 N N . PRO A 1 89 ? -11.618 -8.059 12.393 1.00 98.00 89 PRO A N 1
ATOM 699 C CA . PRO A 1 89 ? -10.626 -7.424 13.261 1.00 98.00 89 PRO A CA 1
ATOM 700 C C . PRO A 1 89 ? -10.397 -5.948 12.917 1.00 98.00 89 PRO A C 1
ATOM 702 O O . PRO A 1 89 ? -10.323 -5.590 11.737 1.00 98.00 89 PRO A O 1
ATOM 705 N N . LEU A 1 90 ? -10.311 -5.100 13.946 1.00 98.81 90 LEU A N 1
ATOM 706 C CA . LEU A 1 90 ? -10.038 -3.673 13.781 1.00 98.81 90 LEU A CA 1
ATOM 707 C C . LEU A 1 90 ? -8.654 -3.481 13.160 1.00 98.81 90 LEU A C 1
ATOM 709 O O . LEU A 1 90 ? -7.702 -4.153 13.552 1.00 98.81 90 LEU A O 1
ATOM 713 N N . ILE A 1 91 ? -8.544 -2.537 12.229 1.00 98.81 91 ILE A N 1
ATOM 714 C CA . ILE A 1 91 ? -7.272 -2.137 11.627 1.00 98.81 91 ILE A CA 1
ATOM 715 C C . ILE A 1 91 ? -6.858 -0.775 12.191 1.00 98.81 91 ILE A C 1
ATOM 717 O O . ILE A 1 91 ? -7.692 0.109 12.390 1.00 98.81 91 ILE A O 1
ATOM 721 N N . THR A 1 92 ? -5.568 -0.579 12.431 1.00 98.81 92 THR A N 1
ATOM 722 C CA . THR A 1 92 ? -5.017 0.716 12.835 1.00 98.81 92 THR A CA 1
ATOM 723 C C . THR A 1 92 ? -3.704 1.006 12.132 1.00 98.81 92 THR A C 1
ATOM 725 O O . THR A 1 92 ? -2.970 0.096 11.753 1.00 98.81 92 THR A O 1
ATOM 728 N N . VAL A 1 93 ? -3.382 2.292 12.023 1.00 98.75 93 VAL A N 1
ATOM 729 C CA . VAL A 1 93 ? -2.038 2.777 11.695 1.00 98.75 93 VAL A CA 1
ATOM 730 C C . VAL A 1 93 ? -1.596 3.670 12.852 1.00 98.75 93 VAL A C 1
ATOM 732 O O . VAL A 1 93 ? -2.306 4.624 13.169 1.00 98.75 93 VAL A O 1
ATOM 735 N N . PRO A 1 94 ? -0.497 3.343 13.547 1.00 98.56 94 PRO A N 1
ATOM 736 C CA . PRO A 1 94 ? 0.024 4.164 14.633 1.00 98.56 94 PRO A CA 1
ATOM 737 C C . PRO A 1 94 ? 0.672 5.446 14.088 1.00 98.56 94 PRO A C 1
ATOM 739 O O . PRO A 1 94 ? 1.038 5.504 12.925 1.00 98.56 94 PRO A O 1
ATOM 742 N N . THR A 1 95 ? 0.916 6.453 14.927 1.00 98.62 95 THR A N 1
ATOM 743 C CA . THR A 1 95 ? 1.641 7.684 14.540 1.00 98.62 95 THR A CA 1
ATOM 744 C C . THR A 1 95 ? 3.106 7.431 14.178 1.00 98.62 95 THR A C 1
ATOM 746 O O . THR A 1 95 ? 3.726 8.221 13.472 1.00 98.62 95 THR A O 1
ATOM 749 N N . VAL A 1 96 ? 3.683 6.337 14.675 1.00 98.38 96 VAL A N 1
ATOM 750 C CA . VAL A 1 96 ? 5.022 5.864 14.309 1.00 98.38 96 VAL A CA 1
ATOM 751 C C . VAL A 1 96 ? 4.856 4.564 13.528 1.00 98.38 96 VAL A C 1
ATOM 753 O O . VAL A 1 96 ? 4.712 3.499 14.130 1.00 98.38 96 VAL A O 1
ATOM 756 N N . TYR A 1 97 ? 4.834 4.676 12.200 1.00 98.12 97 TYR A N 1
ATOM 757 C CA . TYR A 1 97 ? 4.415 3.618 11.274 1.00 98.12 97 TYR A CA 1
ATOM 758 C C . TYR A 1 97 ? 5.516 3.132 10.318 1.00 98.12 97 TYR A C 1
ATOM 760 O O . TYR A 1 97 ? 5.236 2.315 9.445 1.00 98.12 97 TYR A O 1
ATOM 768 N N . ASP A 1 98 ? 6.764 3.564 10.505 1.00 98.12 98 ASP A N 1
ATOM 769 C CA . ASP A 1 98 ? 7.948 3.069 9.793 1.00 98.12 98 ASP A CA 1
ATOM 770 C C . ASP A 1 98 ? 9.026 2.578 10.777 1.00 98.12 98 ASP A C 1
ATOM 772 O O . ASP A 1 98 ? 9.113 3.061 11.910 1.00 98.12 98 ASP A O 1
ATOM 776 N N . THR A 1 99 ? 9.850 1.604 10.375 1.00 98.00 99 THR A N 1
ATOM 777 C CA . THR A 1 99 ? 10.798 0.953 11.301 1.00 98.00 99 THR A CA 1
ATOM 778 C C . THR A 1 99 ? 11.861 1.911 11.817 1.00 98.00 99 THR A C 1
ATOM 780 O O . THR A 1 99 ? 12.218 1.847 12.993 1.00 98.00 99 THR A O 1
ATOM 783 N N . HIS A 1 100 ? 12.367 2.802 10.965 1.00 97.12 100 HIS A N 1
ATOM 784 C CA . HIS A 1 100 ? 13.385 3.766 11.359 1.00 97.12 100 HIS A CA 1
ATOM 785 C C . HIS A 1 100 ? 12.903 4.626 12.534 1.00 97.12 100 HIS A C 1
ATOM 787 O O . HIS A 1 100 ? 13.622 4.785 13.523 1.00 97.12 100 HIS A O 1
ATOM 793 N N . SER A 1 101 ? 11.659 5.100 12.476 1.00 97.44 101 SER A N 1
ATOM 794 C CA . SER A 1 101 ? 11.052 5.899 13.543 1.00 97.44 101 SER A CA 1
ATOM 795 C C . SER A 1 101 ? 10.683 5.095 14.801 1.00 97.44 101 SER A C 1
ATOM 797 O O . SER A 1 101 ? 10.587 5.681 15.888 1.00 97.44 101 SER A O 1
ATOM 799 N N . MET A 1 102 ? 10.488 3.772 14.689 1.00 97.62 102 MET A N 1
ATOM 800 C CA . MET A 1 102 ? 10.206 2.876 15.826 1.00 97.62 102 MET A CA 1
ATOM 801 C C . MET A 1 102 ? 11.420 2.667 16.743 1.00 97.62 102 MET A C 1
ATOM 803 O O . MET A 1 102 ? 11.242 2.367 17.925 1.00 97.62 102 MET A O 1
ATOM 807 N N . GLY A 1 103 ? 12.641 2.856 16.238 1.00 94.31 103 GLY A N 1
ATOM 808 C CA . GLY A 1 103 ? 13.875 2.615 16.987 1.00 94.31 103 GLY A CA 1
ATOM 809 C C . GLY A 1 103 ? 14.326 1.152 16.926 1.00 94.31 103 GLY A C 1
ATOM 810 O O . GLY A 1 103 ? 14.153 0.480 15.913 1.00 94.31 103 GLY A O 1
ATOM 811 N N . ARG A 1 104 ? 14.951 0.658 17.999 1.00 90.12 104 ARG A N 1
ATOM 812 C CA . ARG A 1 104 ? 15.467 -0.724 18.117 1.00 90.12 104 ARG A CA 1
ATOM 813 C C . ARG A 1 104 ? 14.854 -1.422 19.323 1.00 90.12 104 ARG A C 1
ATOM 815 O O . ARG A 1 104 ? 14.317 -0.743 20.184 1.00 90.12 104 ARG A O 1
ATOM 822 N N . VAL A 1 105 ? 14.946 -2.750 19.422 1.00 80.56 105 VAL A N 1
ATOM 823 C CA . VAL A 1 105 ? 14.267 -3.509 20.493 1.00 80.56 105 VAL A CA 1
ATOM 824 C C . VAL A 1 105 ? 14.704 -3.033 21.883 1.00 80.56 105 VAL A C 1
ATOM 826 O O . VAL A 1 105 ? 13.864 -2.845 22.759 1.00 80.56 105 VAL A O 1
ATOM 829 N N . GLU A 1 106 ? 15.999 -2.783 22.087 1.00 86.00 106 GLU A N 1
ATOM 830 C CA . GLU A 1 106 ? 16.532 -2.321 23.375 1.00 86.00 106 GLU A CA 1
ATOM 831 C C . GLU A 1 106 ? 16.212 -0.846 23.671 1.00 86.00 106 GLU A C 1
ATOM 833 O O . GLU A 1 106 ? 16.237 -0.419 24.824 1.00 86.00 106 GLU A O 1
ATOM 838 N N . GLU A 1 107 ? 15.903 -0.069 22.632 1.00 92.06 107 GLU A N 1
ATOM 839 C CA . GLU A 1 107 ? 15.715 1.382 22.672 1.00 92.06 107 GLU A CA 1
ATOM 840 C C . GLU A 1 107 ? 14.511 1.786 21.808 1.00 92.06 107 GLU A C 1
ATOM 842 O O . GLU A 1 107 ? 14.612 2.604 20.888 1.00 92.06 107 GLU A O 1
ATOM 847 N N . LEU A 1 108 ? 13.356 1.167 22.074 1.00 95.81 108 LEU A N 1
ATOM 848 C CA . LEU A 1 108 ? 12.135 1.480 21.338 1.00 95.81 108 LEU A CA 1
ATOM 849 C C . LEU A 1 108 ? 11.730 2.930 21.588 1.00 95.81 108 LEU A C 1
ATOM 851 O O . LEU A 1 108 ? 11.785 3.433 22.718 1.00 95.81 108 LEU A O 1
ATOM 855 N N . ASN A 1 109 ? 11.241 3.575 20.531 1.00 97.50 109 ASN A N 1
ATOM 856 C CA . ASN A 1 109 ? 10.577 4.863 20.624 1.00 97.50 109 ASN A CA 1
ATOM 857 C C . ASN A 1 109 ? 9.505 4.805 21.735 1.00 97.50 109 ASN A C 1
ATOM 859 O O . ASN A 1 109 ? 8.697 3.869 21.734 1.00 97.50 109 ASN A O 1
ATOM 863 N N . PRO A 1 110 ? 9.466 5.774 22.676 1.00 97.94 110 PRO A N 1
ATOM 864 C CA . PRO A 1 110 ? 8.506 5.761 23.776 1.00 97.94 110 PRO A CA 1
ATOM 865 C C . PRO A 1 110 ? 7.060 5.577 23.321 1.00 97.94 110 PRO A C 1
ATOM 867 O O . PRO A 1 110 ? 6.342 4.778 23.910 1.00 97.94 110 PRO A O 1
ATOM 870 N N . TYR A 1 111 ? 6.669 6.235 22.227 1.00 98.44 111 TYR A N 1
ATOM 871 C CA . TYR A 1 111 ? 5.339 6.078 21.654 1.00 98.44 111 TYR A CA 1
ATOM 872 C C . TYR A 1 111 ? 5.085 4.632 21.206 1.00 98.44 111 TYR A C 1
ATOM 874 O O . TYR A 1 111 ? 4.079 4.048 21.592 1.00 98.44 111 TYR A O 1
ATOM 882 N N . THR A 1 112 ? 6.000 4.032 20.436 1.00 98.25 112 THR A N 1
ATOM 883 C CA . THR A 1 112 ? 5.857 2.654 19.936 1.00 98.25 112 THR A CA 1
ATOM 884 C C . THR A 1 112 ? 5.778 1.655 21.084 1.00 98.25 112 THR A C 1
ATOM 886 O O . THR A 1 112 ? 4.924 0.772 21.062 1.00 98.25 112 THR A O 1
ATOM 889 N N . ARG A 1 113 ? 6.620 1.804 22.113 1.00 97.81 113 ARG A N 1
ATOM 890 C CA . ARG A 1 113 ? 6.583 0.954 23.310 1.00 97.81 113 ARG A CA 1
ATOM 891 C C . ARG A 1 113 ? 5.244 1.075 24.041 1.00 97.81 113 ARG A C 1
ATOM 893 O O . ARG A 1 113 ? 4.630 0.062 24.369 1.00 97.81 113 ARG A O 1
ATOM 900 N N . ASP A 1 114 ? 4.791 2.296 24.295 1.00 98.44 114 ASP A N 1
ATOM 901 C CA . ASP A 1 114 ? 3.586 2.535 25.087 1.00 98.44 114 ASP A CA 1
ATOM 902 C C . ASP A 1 114 ? 2.317 2.119 24.313 1.00 98.44 114 ASP A C 1
ATOM 904 O O . ASP A 1 114 ? 1.425 1.491 24.879 1.00 98.44 114 ASP A O 1
ATOM 908 N N . PHE A 1 115 ? 2.270 2.373 23.000 1.00 98.69 115 PHE A N 1
ATOM 909 C CA . PHE A 1 115 ? 1.188 1.932 22.114 1.00 98.69 115 PHE A CA 1
ATOM 910 C C . PHE A 1 115 ? 1.133 0.400 22.009 1.00 98.69 115 PHE A C 1
ATOM 912 O O . PHE A 1 115 ? 0.099 -0.199 22.295 1.00 98.69 115 PHE A O 1
ATOM 919 N N . SER A 1 116 ? 2.251 -0.256 21.667 1.00 97.38 116 SER A N 1
ATOM 920 C CA . SER A 1 116 ? 2.305 -1.719 21.481 1.00 97.38 116 SER A CA 1
ATOM 921 C C . SER A 1 116 ? 2.005 -2.514 22.753 1.00 97.38 116 SER A C 1
ATOM 923 O O . SER A 1 116 ? 1.330 -3.538 22.680 1.00 97.38 116 SER A O 1
ATOM 925 N N . SER A 1 117 ? 2.464 -2.041 23.917 1.00 97.38 117 SER A N 1
ATOM 926 C CA . SER A 1 117 ? 2.208 -2.702 25.206 1.00 97.38 117 SER A CA 1
ATOM 927 C C . SER A 1 117 ? 0.780 -2.513 25.728 1.00 97.38 117 SER A C 1
ATOM 929 O O . SER A 1 117 ? 0.337 -3.305 26.558 1.00 97.38 117 SER A O 1
ATOM 931 N N . THR A 1 118 ? 0.063 -1.495 25.242 1.00 98.75 118 THR A N 1
ATOM 932 C CA . THR A 1 118 ? -1.327 -1.217 25.630 1.00 98.75 118 THR A CA 1
ATOM 933 C C . THR A 1 118 ? -2.330 -1.871 24.677 1.00 98.75 118 THR A C 1
ATOM 935 O O . THR A 1 118 ? -3.392 -2.295 25.120 1.00 98.75 118 THR A O 1
ATOM 938 N N . LEU A 1 119 ? -2.024 -1.947 23.379 1.00 98.69 119 LEU A N 1
ATOM 939 C CA . LEU A 1 119 ? -2.959 -2.376 22.335 1.00 98.69 119 LEU A CA 1
ATOM 940 C C . LEU A 1 119 ? -3.362 -3.857 22.454 1.00 98.69 119 LEU A C 1
ATOM 942 O O . LEU A 1 119 ? -2.501 -4.732 22.586 1.00 98.69 119 LEU A O 1
ATOM 946 N N . ASP A 1 120 ? -4.658 -4.137 22.299 1.00 98.38 120 ASP A N 1
ATOM 947 C CA . ASP A 1 120 ? -5.195 -5.497 22.247 1.00 98.38 120 ASP A CA 1
ATOM 948 C C . ASP A 1 120 ? -4.512 -6.341 21.157 1.00 98.38 120 ASP A C 1
ATOM 950 O O . ASP A 1 120 ? -4.138 -5.865 20.078 1.00 98.38 120 ASP A O 1
ATOM 954 N N . SER A 1 121 ? -4.357 -7.638 21.433 1.00 96.06 121 SER A N 1
ATOM 955 C CA . SER A 1 121 ? -3.636 -8.563 20.554 1.00 96.06 121 SER A CA 1
ATOM 956 C C . SER A 1 121 ? -4.407 -9.015 19.315 1.00 96.06 121 SER A C 1
ATOM 958 O O . SER A 1 121 ? -3.825 -9.676 18.457 1.00 96.06 121 SER A O 1
ATOM 960 N N . ASP A 1 122 ? -5.688 -8.669 19.205 1.00 96.38 122 ASP A N 1
ATOM 961 C CA . ASP A 1 122 ? -6.547 -8.969 18.059 1.00 96.38 122 ASP A CA 1
ATOM 962 C C . ASP A 1 122 ? -6.782 -7.759 17.136 1.00 96.38 122 ASP A C 1
ATOM 964 O O . ASP A 1 122 ? -7.521 -7.873 16.159 1.00 96.38 122 ASP A O 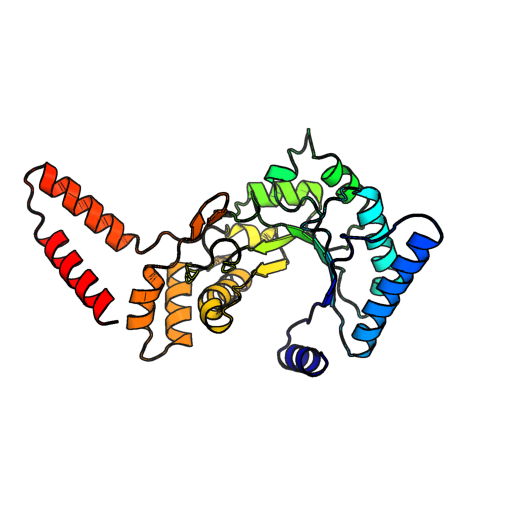1
ATOM 968 N N . ILE A 1 123 ? -6.121 -6.624 17.396 1.00 98.50 123 ILE A N 1
ATOM 969 C CA . ILE A 1 123 ? -6.129 -5.448 16.518 1.00 98.50 123 ILE A CA 1
ATOM 970 C C . ILE A 1 123 ? -4.957 -5.540 15.529 1.00 98.50 123 ILE A C 1
ATOM 972 O O . ILE A 1 123 ? -3.799 -5.684 15.927 1.00 98.50 123 ILE A O 1
ATOM 976 N N . MET A 1 124 ? -5.269 -5.435 14.236 1.00 98.31 124 MET A N 1
ATOM 977 C CA . MET A 1 124 ? -4.311 -5.435 13.128 1.00 98.31 124 MET A CA 1
ATOM 978 C C . MET A 1 124 ? -3.601 -4.082 13.039 1.00 98.31 124 MET A C 1
ATOM 980 O O . MET A 1 124 ? -4.254 -3.040 12.968 1.00 98.31 124 MET A O 1
ATOM 984 N N . VAL A 1 125 ? -2.271 -4.088 12.996 1.00 98.44 125 VAL A N 1
ATOM 985 C CA . VAL A 1 125 ? -1.444 -2.875 12.936 1.00 98.44 125 VAL A CA 1
ATOM 986 C C . VAL A 1 125 ? -0.776 -2.790 11.572 1.00 98.44 125 VAL A C 1
ATOM 988 O O . VAL A 1 125 ? -0.113 -3.727 11.146 1.00 98.44 125 VAL A O 1
ATOM 991 N N . MET A 1 126 ? -0.939 -1.670 10.874 1.00 98.50 126 MET A N 1
ATOM 992 C CA . MET A 1 126 ? -0.312 -1.431 9.576 1.00 98.50 126 MET A CA 1
ATOM 993 C C . MET A 1 126 ? 0.973 -0.606 9.702 1.00 98.50 126 MET A C 1
ATOM 995 O O . MET A 1 126 ? 1.082 0.281 10.549 1.00 98.50 126 MET A O 1
ATOM 999 N N . TRP A 1 127 ? 1.939 -0.903 8.837 1.00 98.38 127 TRP A N 1
ATOM 1000 C CA . TRP A 1 127 ? 3.271 -0.297 8.814 1.00 98.38 127 TRP A CA 1
ATOM 1001 C C . TRP A 1 127 ? 3.835 -0.264 7.384 1.00 98.38 127 TRP A C 1
ATOM 1003 O O . TRP A 1 127 ? 3.438 -1.072 6.544 1.00 98.38 127 TRP A O 1
ATOM 1013 N N . THR A 1 128 ? 4.741 0.671 7.087 1.00 98.44 128 THR A N 1
ATOM 1014 C CA . THR A 1 128 ? 5.126 1.004 5.701 1.00 98.44 128 THR A CA 1
ATOM 1015 C C . THR A 1 128 ? 6.430 0.399 5.196 1.00 98.44 128 THR A C 1
ATOM 1017 O O . THR A 1 128 ? 6.727 0.494 4.005 1.00 98.44 128 THR A O 1
ATOM 1020 N N . GLY A 1 129 ? 7.239 -0.188 6.071 1.00 97.88 129 GLY A N 1
ATOM 1021 C CA . GLY A 1 129 ? 8.582 -0.637 5.719 1.00 97.88 129 GLY A CA 1
ATOM 1022 C C . GLY A 1 129 ? 9.680 -0.048 6.606 1.00 97.88 129 GLY A C 1
ATOM 1023 O O . GLY A 1 129 ? 9.402 0.634 7.602 1.00 97.88 129 GLY A O 1
ATOM 1024 N N . PRO A 1 130 ? 10.953 -0.263 6.232 1.00 97.81 130 PRO A N 1
ATOM 1025 C CA . PRO A 1 130 ? 12.090 0.390 6.867 1.00 97.81 130 PRO A CA 1
ATOM 1026 C C . PRO A 1 130 ? 11.896 1.901 7.059 1.00 97.81 130 PRO A C 1
ATOM 1028 O O . PRO A 1 130 ? 12.282 2.439 8.094 1.00 97.81 130 PRO A O 1
ATOM 1031 N N . VAL A 1 131 ? 11.268 2.560 6.080 1.00 97.94 131 VAL A N 1
ATOM 1032 C CA . VAL A 1 131 ? 10.896 3.982 6.063 1.00 97.94 131 VAL A CA 1
ATOM 1033 C C . VAL A 1 131 ? 9.491 4.165 5.452 1.00 97.94 131 VAL A C 1
ATOM 1035 O O . VAL A 1 131 ? 8.846 3.200 5.034 1.00 97.94 131 VAL A O 1
ATOM 1038 N N . VAL A 1 132 ? 8.991 5.403 5.380 1.00 97.88 132 VAL A N 1
ATOM 1039 C CA . VAL A 1 132 ? 7.647 5.716 4.848 1.00 97.88 132 VAL A CA 1
ATOM 1040 C C . VAL A 1 132 ? 7.467 5.270 3.390 1.00 97.88 132 VAL A C 1
ATOM 1042 O O . VAL A 1 132 ? 6.488 4.604 3.066 1.00 97.88 132 VAL A O 1
ATOM 1045 N N . VAL A 1 133 ? 8.420 5.588 2.510 1.00 98.06 133 VAL A N 1
ATOM 1046 C CA . VAL A 1 133 ? 8.470 5.106 1.118 1.00 98.06 133 VAL A CA 1
ATOM 1047 C C . VAL A 1 133 ? 9.737 4.275 0.972 1.00 98.06 133 VAL A C 1
ATOM 1049 O O . VAL A 1 133 ? 10.833 4.822 0.862 1.00 98.06 133 VAL A O 1
ATOM 1052 N N . SER A 1 134 ? 9.581 2.956 1.063 1.00 94.12 134 SER A N 1
ATOM 1053 C CA . SER A 1 134 ? 10.696 2.021 1.220 1.00 94.12 134 SER A CA 1
ATOM 1054 C C . SER A 1 134 ? 11.203 1.447 -0.103 1.00 94.12 134 SER A C 1
ATOM 1056 O O . SER A 1 134 ? 10.418 1.091 -0.980 1.00 94.12 134 SER A O 1
ATOM 1058 N N . GLU A 1 135 ? 12.522 1.262 -0.204 1.00 96.94 135 GLU A N 1
ATOM 1059 C CA . GLU A 1 135 ? 13.190 0.558 -1.316 1.00 96.94 135 GLU A CA 1
ATOM 1060 C C . GLU A 1 135 ? 12.819 -0.923 -1.421 1.00 96.94 135 GLU A C 1
ATOM 1062 O O . GLU A 1 135 ? 13.043 -1.554 -2.452 1.00 96.94 135 GLU A O 1
ATOM 1067 N N . GLY A 1 136 ? 12.322 -1.484 -0.325 1.00 97.25 136 GLY A N 1
ATOM 1068 C CA . GLY A 1 136 ? 12.054 -2.895 -0.139 1.00 97.25 136 GLY A CA 1
ATOM 1069 C C . GLY A 1 136 ? 11.690 -3.177 1.311 1.00 97.25 136 GLY A C 1
ATOM 1070 O O . GLY A 1 136 ? 11.885 -2.330 2.184 1.00 97.25 136 GLY A O 1
ATOM 1071 N N . ILE A 1 137 ? 11.178 -4.375 1.559 1.00 98.19 137 ILE A N 1
ATOM 1072 C CA . ILE A 1 137 ? 11.002 -4.928 2.902 1.00 98.19 137 ILE A CA 1
ATOM 1073 C C . ILE A 1 137 ? 11.656 -6.301 2.890 1.00 98.19 137 ILE A C 1
ATOM 1075 O O . ILE A 1 137 ? 11.224 -7.175 2.137 1.00 98.19 137 ILE A O 1
ATOM 1079 N N . ASP A 1 138 ? 12.686 -6.476 3.713 1.00 97.75 138 ASP A N 1
ATOM 1080 C CA . ASP A 1 138 ? 13.328 -7.770 3.919 1.00 97.75 138 ASP A CA 1
ATOM 1081 C C . ASP A 1 138 ? 12.711 -8.538 5.100 1.00 97.75 138 ASP A C 1
ATOM 1083 O O . ASP A 1 138 ? 11.895 -8.021 5.874 1.00 97.75 138 ASP A O 1
ATOM 1087 N N . LEU A 1 139 ? 13.089 -9.813 5.215 1.00 97.06 139 LEU A N 1
ATOM 1088 C CA . LEU A 1 139 ? 12.606 -10.694 6.273 1.00 97.06 139 LEU A CA 1
ATOM 1089 C C . LEU A 1 139 ? 12.964 -10.188 7.680 1.00 97.06 139 LEU A C 1
ATOM 1091 O O . LEU A 1 139 ? 12.127 -10.249 8.579 1.00 97.06 139 LEU A O 1
ATOM 1095 N N . GLU A 1 140 ? 14.190 -9.697 7.882 1.00 97.31 140 GLU A N 1
ATOM 1096 C CA . GLU A 1 140 ? 14.667 -9.238 9.194 1.00 97.31 140 GLU A CA 1
ATOM 1097 C C . GLU A 1 140 ? 13.837 -8.052 9.687 1.00 97.31 140 GLU A C 1
ATOM 1099 O O . GLU A 1 140 ? 13.425 -7.993 10.847 1.00 97.31 140 GLU A O 1
ATOM 1104 N N . ASN A 1 141 ? 13.528 -7.135 8.781 1.00 97.31 141 ASN A N 1
ATOM 1105 C CA . ASN A 1 141 ? 12.725 -5.968 9.054 1.00 97.31 141 ASN A CA 1
ATOM 1106 C C . ASN A 1 141 ? 11.282 -6.336 9.440 1.00 97.31 141 ASN A C 1
ATOM 1108 O O . ASN A 1 141 ? 10.771 -5.816 10.433 1.00 97.31 141 ASN A O 1
ATOM 1112 N N . ALA A 1 142 ? 10.654 -7.292 8.750 1.00 97.31 142 ALA A N 1
ATOM 1113 C CA . ALA A 1 142 ? 9.339 -7.801 9.149 1.00 97.31 142 ALA A CA 1
ATOM 1114 C C . ALA A 1 142 ? 9.376 -8.540 10.498 1.00 97.31 142 ALA A C 1
ATOM 1116 O O . ALA A 1 142 ? 8.511 -8.325 11.348 1.00 97.31 142 ALA A O 1
ATOM 1117 N N . GLN A 1 143 ? 10.404 -9.357 10.743 1.00 96.75 143 GLN A N 1
ATOM 1118 C CA . GLN A 1 143 ? 10.581 -10.069 12.013 1.00 96.75 143 GLN A CA 1
ATOM 1119 C C . GLN A 1 143 ? 10.806 -9.118 13.191 1.00 96.75 143 GLN A C 1
ATOM 1121 O O . GLN A 1 143 ? 10.272 -9.347 14.278 1.00 96.75 143 GLN A O 1
ATOM 1126 N N . PHE A 1 144 ? 11.535 -8.022 12.977 1.00 97.00 144 PHE A N 1
ATOM 1127 C CA . PHE A 1 144 ? 11.680 -6.961 13.965 1.00 97.00 144 PHE A CA 1
ATOM 1128 C C . PHE A 1 144 ? 10.317 -6.377 14.352 1.00 97.00 144 PHE A C 1
ATOM 1130 O O . PHE A 1 144 ? 9.996 -6.308 15.538 1.00 97.00 144 PHE A O 1
ATOM 1137 N N . VAL A 1 145 ? 9.480 -6.014 13.380 1.00 96.69 145 VAL A N 1
ATOM 1138 C CA . VAL A 1 145 ? 8.165 -5.424 13.678 1.00 96.69 145 VAL A CA 1
ATOM 1139 C C . VAL A 1 145 ? 7.223 -6.457 14.319 1.00 96.69 145 VAL A C 1
ATOM 1141 O O . VAL A 1 145 ? 6.535 -6.142 15.294 1.00 96.69 145 VAL A O 1
ATOM 1144 N N . ASN A 1 146 ? 7.279 -7.720 13.884 1.00 96.31 146 ASN A N 1
ATOM 1145 C CA . ASN A 1 146 ? 6.583 -8.835 14.533 1.00 96.31 146 ASN A CA 1
ATOM 1146 C C . ASN A 1 146 ? 7.058 -9.074 15.978 1.00 96.31 146 ASN A C 1
ATOM 1148 O O . ASN A 1 146 ? 6.280 -9.555 16.797 1.00 96.31 146 ASN A O 1
ATOM 1152 N N . SER A 1 147 ? 8.293 -8.721 16.346 1.00 95.88 147 SER A N 1
ATOM 1153 C CA . SER A 1 147 ? 8.743 -8.800 17.746 1.00 95.88 147 SER A CA 1
ATOM 1154 C C . SER A 1 147 ? 8.075 -7.758 18.655 1.00 95.88 147 SER A C 1
ATOM 1156 O O . SER A 1 147 ? 7.963 -7.978 19.859 1.00 95.88 147 SER A O 1
ATOM 1158 N N . ILE A 1 148 ? 7.594 -6.652 18.075 1.00 95.94 148 ILE A N 1
ATOM 1159 C CA . ILE A 1 148 ? 6.913 -5.560 18.784 1.00 95.94 148 ILE A CA 1
ATOM 1160 C C . ILE A 1 148 ? 5.414 -5.850 18.887 1.00 95.94 148 ILE A C 1
ATOM 1162 O O . ILE A 1 148 ? 4.830 -5.762 19.965 1.00 95.94 148 ILE A O 1
ATOM 1166 N N . TYR A 1 149 ? 4.787 -6.205 17.763 1.00 95.31 149 TYR A N 1
ATOM 1167 C CA . TYR A 1 149 ? 3.330 -6.324 17.657 1.00 95.31 149 TYR A CA 1
ATOM 1168 C C . TYR A 1 149 ? 2.830 -7.773 17.542 1.00 95.31 149 TYR A C 1
ATOM 1170 O O . TYR A 1 149 ? 1.632 -8.020 17.633 1.00 95.31 149 TYR A O 1
ATOM 1178 N N . GLY A 1 150 ? 3.700 -8.769 17.390 1.00 93.06 150 GLY A N 1
ATOM 1179 C CA . GLY A 1 150 ? 3.301 -10.134 17.025 1.00 93.06 150 GLY A CA 1
ATOM 1180 C C . GLY A 1 150 ? 2.874 -10.243 15.556 1.00 93.06 150 GLY A C 1
ATOM 1181 O O . GLY A 1 150 ? 2.957 -9.280 14.805 1.00 93.06 150 GLY A O 1
ATOM 1182 N N . LYS A 1 151 ? 2.360 -11.410 15.145 1.00 88.19 151 LYS A N 1
ATOM 1183 C CA . LYS A 1 151 ? 1.932 -11.697 13.756 1.00 88.19 151 LYS A CA 1
ATOM 1184 C C . LYS A 1 151 ? 0.593 -11.049 13.347 1.00 88.19 151 LYS A C 1
ATOM 1186 O O . LYS A 1 151 ? -0.157 -11.632 12.579 1.00 88.19 151 LYS A O 1
ATOM 1191 N N . ARG A 1 152 ? 0.266 -9.879 13.900 1.00 87.06 152 ARG A N 1
ATOM 1192 C CA . ARG A 1 152 ? -0.937 -9.082 13.575 1.00 87.06 152 ARG A CA 1
ATOM 1193 C C . ARG A 1 152 ? -0.565 -7.836 12.772 1.00 87.06 152 ARG A C 1
ATOM 1195 O O . ARG A 1 152 ? -1.111 -6.757 12.992 1.00 87.06 152 ARG A O 1
ATOM 1202 N N . MET A 1 153 ? 0.448 -7.980 11.923 1.00 91.56 153 MET A N 1
ATOM 1203 C CA . MET A 1 153 ? 1.049 -6.890 11.172 1.00 91.56 153 MET A CA 1
ATOM 1204 C C . MET A 1 153 ? 0.612 -6.927 9.718 1.00 91.56 153 MET A C 1
ATOM 1206 O O . MET A 1 153 ? 0.732 -7.946 9.039 1.00 91.56 153 MET A O 1
ATOM 1210 N N . GLY A 1 154 ? 0.173 -5.768 9.241 1.00 95.94 154 GLY A N 1
ATOM 1211 C CA . GLY A 1 154 ? -0.123 -5.512 7.849 1.00 95.94 154 GLY A CA 1
ATOM 1212 C C . GLY A 1 154 ? 0.874 -4.551 7.214 1.00 95.94 154 GLY A C 1
ATOM 1213 O O . GLY A 1 154 ? 1.410 -3.653 7.862 1.00 95.94 154 GLY A O 1
ATOM 1214 N N . VAL A 1 155 ? 1.091 -4.706 5.914 1.00 98.25 155 VAL A N 1
ATOM 1215 C CA . VAL A 1 155 ? 1.894 -3.777 5.119 1.00 98.25 155 VAL A CA 1
ATOM 1216 C C . VAL A 1 155 ? 0.987 -2.726 4.482 1.00 98.25 155 VAL A C 1
ATOM 1218 O O . VAL A 1 155 ? 0.041 -3.054 3.759 1.00 98.25 155 VAL A O 1
ATOM 1221 N N . TRP A 1 156 ? 1.314 -1.458 4.724 1.00 98.56 156 TRP A N 1
ATOM 1222 C CA . TRP A 1 156 ? 0.903 -0.313 3.916 1.00 98.56 156 TRP A CA 1
ATOM 1223 C C . TRP A 1 156 ? 2.021 -0.023 2.912 1.00 98.56 156 TRP A C 1
ATOM 1225 O O . TRP A 1 156 ? 2.966 0.711 3.190 1.00 98.56 156 TRP A O 1
ATOM 1235 N N . TRP A 1 157 ? 1.927 -0.584 1.713 1.00 98.56 157 TRP A N 1
ATOM 1236 C CA . TRP A 1 157 ? 2.950 -0.412 0.687 1.00 98.56 157 TRP A CA 1
ATOM 1237 C C . TRP A 1 157 ? 2.769 0.920 -0.051 1.00 98.56 157 TRP A C 1
ATOM 1239 O O . TRP A 1 157 ? 1.841 1.071 -0.850 1.00 98.56 157 TRP A O 1
ATOM 1249 N N . ASN A 1 158 ? 3.651 1.894 0.193 1.00 98.62 158 ASN A N 1
ATOM 1250 C CA . ASN A 1 158 ? 3.628 3.201 -0.477 1.00 98.62 158 ASN A CA 1
ATOM 1251 C C . ASN A 1 158 ? 4.230 3.150 -1.892 1.00 98.62 158 ASN A C 1
ATOM 1253 O O . ASN A 1 158 ? 5.251 3.764 -2.188 1.00 98.62 158 ASN A O 1
ATOM 1257 N N . TYR A 1 159 ? 3.557 2.400 -2.762 1.00 98.69 159 TYR A N 1
ATOM 1258 C CA . TYR A 1 159 ? 3.719 2.384 -4.213 1.00 98.69 159 TYR A CA 1
ATOM 1259 C C . TYR A 1 159 ? 2.445 1.759 -4.815 1.00 98.69 159 TYR A C 1
ATOM 1261 O O . TYR A 1 159 ? 2.004 0.713 -4.326 1.00 98.69 159 TYR A O 1
ATOM 1269 N N . PRO A 1 160 ? 1.841 2.323 -5.874 1.00 98.62 160 PRO A N 1
ATOM 1270 C CA . PRO A 1 160 ? 2.374 3.355 -6.762 1.00 98.62 160 PRO A CA 1
ATOM 1271 C C . PRO A 1 160 ? 2.074 4.809 -6.356 1.00 98.62 160 PRO A C 1
ATOM 1273 O O . PRO A 1 160 ? 2.169 5.666 -7.214 1.00 98.62 160 PRO A O 1
ATOM 1276 N N . VAL A 1 161 ? 1.664 5.129 -5.126 1.00 98.56 161 VAL A N 1
ATOM 1277 C CA . VAL A 1 161 ? 1.351 6.520 -4.727 1.00 98.56 161 VAL A CA 1
ATOM 1278 C C . VAL A 1 161 ? 2.429 7.534 -5.155 1.00 98.56 161 VAL A C 1
ATOM 1280 O O . VAL A 1 161 ? 3.625 7.276 -5.045 1.00 98.56 161 VAL A O 1
ATOM 1283 N N . THR A 1 162 ? 1.990 8.690 -5.658 1.00 98.12 162 THR A N 1
ATOM 1284 C CA . THR A 1 162 ? 2.858 9.758 -6.190 1.00 98.12 162 THR A CA 1
ATOM 1285 C C . THR A 1 162 ? 2.517 11.141 -5.635 1.00 98.12 162 THR A C 1
ATOM 1287 O O . THR A 1 162 ? 2.915 12.159 -6.193 1.00 98.12 162 THR A O 1
ATOM 1290 N N . ASP A 1 163 ? 1.788 11.225 -4.523 1.00 96.56 163 ASP A N 1
ATOM 1291 C CA . ASP A 1 163 ? 1.429 12.505 -3.898 1.00 96.56 163 ASP A CA 1
ATOM 1292 C C . ASP A 1 163 ? 2.650 13.361 -3.500 1.00 96.56 163 ASP A C 1
ATOM 1294 O O . ASP A 1 163 ? 2.579 14.590 -3.567 1.00 96.56 163 ASP A O 1
ATOM 1298 N N . TYR A 1 164 ? 3.775 12.715 -3.185 1.00 95.19 164 TYR A N 1
ATOM 1299 C CA . TYR A 1 164 ? 5.075 13.325 -2.903 1.00 95.19 164 TYR A CA 1
ATOM 1300 C C . TYR A 1 164 ? 5.891 13.701 -4.158 1.00 95.19 164 TYR A C 1
ATOM 1302 O O . TYR A 1 164 ? 6.902 14.392 -4.031 1.00 95.19 164 TYR A O 1
ATOM 1310 N N . MET A 1 165 ? 5.484 13.255 -5.355 1.00 95.62 165 MET A N 1
ATOM 1311 C CA . MET A 1 165 ? 6.141 13.517 -6.647 1.00 95.62 165 MET A CA 1
ATOM 1312 C C . MET A 1 165 ? 5.125 13.401 -7.796 1.00 95.62 165 MET A C 1
ATOM 1314 O O . MET A 1 165 ? 5.090 12.414 -8.534 1.00 95.62 165 MET A O 1
ATOM 1318 N N . LYS A 1 166 ? 4.255 14.405 -7.937 1.00 95.75 166 LYS A N 1
ATOM 1319 C CA . LYS A 1 166 ? 3.107 14.348 -8.861 1.00 95.75 166 LYS A CA 1
ATOM 1320 C C . LYS A 1 166 ? 3.487 14.444 -10.340 1.00 95.75 166 LYS A C 1
ATOM 1322 O O . LYS A 1 166 ? 2.674 14.157 -11.210 1.00 95.75 166 LYS A O 1
ATOM 1327 N N . GLU A 1 167 ? 4.706 14.874 -10.638 1.00 95.38 167 GLU A N 1
ATOM 1328 C CA . GLU A 1 167 ? 5.228 15.040 -11.993 1.00 95.38 167 GLU A CA 1
ATOM 1329 C C . GLU A 1 167 ? 5.616 13.722 -12.678 1.00 95.38 167 GLU A C 1
ATOM 1331 O O . GLU A 1 167 ? 5.843 13.716 -13.889 1.00 95.38 167 GLU A O 1
ATOM 1336 N N . LYS A 1 168 ? 5.697 12.615 -11.929 1.00 98.12 168 LYS A N 1
ATOM 1337 C CA . LYS A 1 168 ? 6.081 11.301 -12.449 1.00 98.12 168 LYS A CA 1
ATOM 1338 C C . LYS A 1 168 ? 5.000 10.267 -12.150 1.00 98.12 168 LYS A C 1
ATOM 1340 O O . LYS A 1 168 ? 4.396 10.281 -11.084 1.00 98.12 168 LYS A O 1
ATOM 1345 N N . LEU A 1 169 ? 4.764 9.356 -13.095 1.00 98.69 169 LEU A N 1
ATOM 1346 C CA . LEU A 1 169 ? 3.885 8.204 -12.897 1.00 98.69 169 LEU A CA 1
ATOM 1347 C C . LEU A 1 169 ? 4.691 7.023 -12.346 1.00 98.69 169 LEU A C 1
ATOM 1349 O O . LEU A 1 169 ? 5.785 6.744 -12.831 1.00 98.69 169 LEU A O 1
ATOM 1353 N N . ALA A 1 170 ? 4.132 6.286 -11.391 1.00 98.75 170 ALA A N 1
ATOM 1354 C CA . ALA A 1 170 ? 4.722 5.053 -10.878 1.00 98.75 170 ALA A CA 1
ATOM 1355 C C . ALA A 1 170 ? 4.069 3.834 -11.553 1.00 98.75 170 ALA A C 1
ATOM 1357 O O . ALA A 1 170 ? 3.018 3.353 -11.132 1.00 98.75 170 ALA A O 1
ATOM 1358 N N . LEU A 1 171 ? 4.673 3.356 -12.642 1.00 98.88 171 LEU A N 1
ATOM 1359 C CA . LEU A 1 171 ? 4.114 2.325 -13.530 1.00 98.88 171 LEU A CA 1
ATOM 1360 C C . LEU A 1 171 ? 4.842 0.978 -13.436 1.00 98.88 171 LEU A C 1
ATOM 1362 O O . LEU A 1 171 ? 4.730 0.145 -14.332 1.00 98.88 171 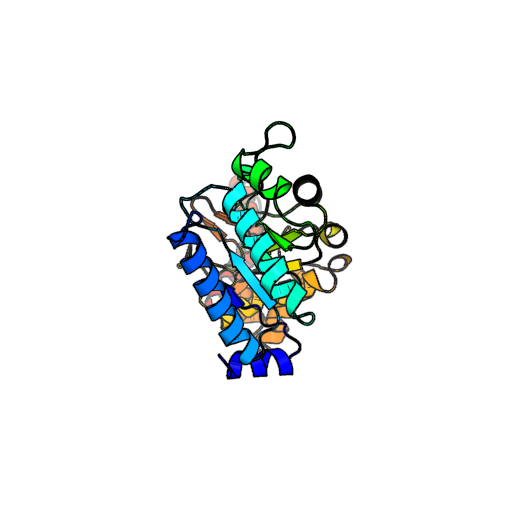LEU A O 1
ATOM 1366 N N . GLY A 1 172 ? 5.625 0.764 -12.383 1.00 98.81 172 GLY A N 1
ATOM 1367 C CA . GLY A 1 172 ? 6.394 -0.455 -12.157 1.00 98.81 172 GLY A CA 1
ATOM 1368 C C . GLY A 1 172 ? 5.639 -1.538 -11.379 1.00 98.81 172 GLY A C 1
ATOM 1369 O O . GLY A 1 172 ? 4.489 -1.353 -10.976 1.00 98.81 172 GLY A O 1
ATOM 1370 N N . PRO A 1 173 ? 6.283 -2.697 -11.174 1.00 98.81 173 PRO A N 1
ATOM 1371 C CA . PRO A 1 173 ? 5.742 -3.780 -10.359 1.00 98.81 173 PRO A CA 1
ATOM 1372 C C . PRO A 1 173 ? 5.965 -3.563 -8.856 1.00 98.81 173 PRO A C 1
ATOM 1374 O O . PRO A 1 173 ? 6.776 -2.726 -8.455 1.00 98.81 173 PRO A O 1
ATOM 1377 N N . ILE A 1 174 ? 5.355 -4.415 -8.019 1.00 98.50 174 ILE A N 1
ATOM 1378 C CA . ILE A 1 174 ? 5.901 -4.692 -6.681 1.00 98.50 174 ILE A CA 1
ATOM 1379 C C . ILE A 1 174 ? 7.351 -5.142 -6.847 1.00 98.50 174 ILE A C 1
ATOM 1381 O O . ILE A 1 174 ? 7.639 -6.102 -7.571 1.00 98.50 174 ILE A O 1
ATOM 1385 N N . TYR A 1 175 ? 8.255 -4.440 -6.176 1.00 98.31 175 TYR A N 1
ATOM 1386 C CA . TYR A 1 175 ? 9.691 -4.613 -6.313 1.00 98.31 175 TYR A CA 1
ATOM 1387 C C . TYR A 1 175 ? 10.338 -4.635 -4.929 1.00 98.31 175 TYR A C 1
ATOM 1389 O O . TYR A 1 175 ? 9.954 -3.848 -4.069 1.00 98.31 175 TYR A O 1
ATOM 1397 N N . ASN A 1 176 ? 11.292 -5.549 -4.716 1.00 97.25 176 ASN A N 1
ATOM 1398 C CA . ASN A 1 176 ? 12.040 -5.713 -3.460 1.00 97.25 176 ASN A CA 1
ATOM 1399 C C . ASN A 1 176 ? 11.200 -5.921 -2.177 1.00 97.25 176 ASN A C 1
ATOM 1401 O O . ASN A 1 176 ? 11.708 -5.743 -1.072 1.00 97.25 176 ASN A O 1
ATOM 1405 N N . ALA A 1 177 ? 9.939 -6.341 -2.291 1.00 97.12 177 ALA A N 1
ATOM 1406 C CA . ALA A 1 177 ? 9.233 -6.973 -1.180 1.00 97.12 177 ALA A CA 1
ATOM 1407 C C . ALA A 1 177 ? 9.653 -8.451 -1.129 1.00 97.12 177 ALA A C 1
ATOM 1409 O O . ALA A 1 177 ? 9.438 -9.189 -2.098 1.00 97.12 177 ALA A O 1
ATOM 1410 N N . ASP A 1 178 ? 10.328 -8.860 -0.053 1.00 97.12 178 ASP A N 1
ATOM 1411 C CA . ASP A 1 178 ? 10.890 -10.205 0.062 1.00 97.12 178 ASP A CA 1
ATOM 1412 C C . ASP A 1 178 ? 9.781 -11.263 0.037 1.00 97.12 178 ASP A C 1
ATOM 1414 O O . ASP A 1 178 ? 8.750 -11.157 0.697 1.00 97.12 178 ASP A O 1
ATOM 1418 N N . LYS A 1 179 ? 10.002 -12.342 -0.712 1.00 97.38 179 LYS A N 1
ATOM 1419 C CA . LYS A 1 179 ? 9.035 -13.435 -0.805 1.00 97.38 179 LYS A CA 1
ATOM 1420 C C . LYS A 1 179 ? 8.851 -14.192 0.509 1.00 97.38 179 LYS A C 1
ATOM 1422 O O . LYS A 1 179 ? 7.837 -14.868 0.686 1.00 97.38 179 LYS A O 1
ATOM 1427 N N . ALA A 1 180 ? 9.824 -14.106 1.414 1.00 96.00 180 ALA A N 1
ATOM 1428 C CA . ALA A 1 180 ? 9.735 -14.680 2.749 1.00 96.00 180 ALA A CA 1
ATOM 1429 C C . ALA A 1 180 ? 8.649 -14.010 3.612 1.00 96.00 180 ALA A C 1
ATOM 1431 O O . ALA A 1 180 ? 8.205 -14.599 4.594 1.00 96.00 180 ALA A O 1
ATOM 1432 N N . LEU A 1 181 ? 8.146 -12.830 3.217 1.00 94.62 181 LEU A N 1
ATOM 1433 C CA . LEU A 1 181 ? 7.066 -12.142 3.930 1.00 94.62 181 LEU A CA 1
ATOM 1434 C C . LEU A 1 181 ? 5.760 -12.937 3.988 1.00 94.62 181 LEU A C 1
ATOM 1436 O O . LEU A 1 181 ? 4.959 -12.691 4.885 1.00 94.62 181 LEU A O 1
ATOM 1440 N N . LYS A 1 182 ? 5.565 -13.928 3.108 1.00 93.81 182 LYS A N 1
ATOM 1441 C CA . LYS A 1 182 ? 4.392 -14.820 3.126 1.00 93.81 182 LYS A CA 1
ATOM 1442 C C . LYS A 1 182 ? 4.167 -15.519 4.478 1.00 93.81 182 LYS A C 1
ATOM 1444 O O . LYS A 1 182 ? 3.040 -15.887 4.786 1.00 93.81 182 LYS A O 1
ATOM 1449 N N . ASP A 1 183 ? 5.235 -15.730 5.254 1.00 94.06 183 ASP A N 1
ATOM 1450 C CA . ASP A 1 183 ? 5.200 -16.427 6.547 1.00 94.06 183 ASP A CA 1
ATOM 1451 C C . ASP A 1 183 ? 5.145 -15.453 7.748 1.00 94.06 183 ASP A C 1
ATOM 1453 O O . ASP A 1 183 ? 4.974 -15.878 8.901 1.00 94.06 183 ASP A O 1
ATOM 1457 N N . GLU A 1 184 ? 5.273 -14.148 7.486 1.00 94.50 184 GLU A N 1
ATOM 1458 C CA . GLU A 1 184 ? 5.386 -13.088 8.496 1.00 94.50 184 GLU A CA 1
ATOM 1459 C C . GLU A 1 184 ? 4.248 -12.058 8.448 1.00 94.50 184 GLU A C 1
ATOM 1461 O O . GLU A 1 184 ? 3.945 -11.468 9.483 1.00 94.50 184 GLU A O 1
ATOM 1466 N N . VAL A 1 185 ? 3.621 -11.850 7.285 1.00 93.06 185 VAL A N 1
ATOM 1467 C CA . VAL A 1 185 ? 2.583 -10.837 7.037 1.00 93.06 185 VAL A CA 1
ATOM 1468 C C . VAL A 1 185 ? 1.358 -11.501 6.411 1.00 93.06 185 VAL A C 1
ATOM 1470 O O . VAL A 1 185 ? 1.467 -12.175 5.388 1.00 93.06 185 VAL A O 1
ATOM 1473 N N . ASP A 1 186 ? 0.179 -11.269 6.986 1.00 90.50 186 ASP A N 1
ATOM 1474 C CA . ASP A 1 186 ? -1.102 -11.815 6.513 1.00 90.50 186 ASP A CA 1
ATOM 1475 C C . ASP A 1 186 ? -2.047 -10.748 5.924 1.00 90.50 186 ASP A C 1
ATOM 1477 O O . ASP A 1 186 ? -3.118 -11.074 5.404 1.00 90.50 186 ASP A O 1
ATOM 1481 N N . PHE A 1 187 ? -1.634 -9.477 5.944 1.00 96.19 187 PHE A N 1
ATOM 1482 C CA . PHE A 1 187 ? -2.386 -8.350 5.406 1.00 96.19 187 PHE A CA 1
ATOM 1483 C C . PHE A 1 187 ? -1.478 -7.444 4.562 1.00 96.19 187 PHE A C 1
ATOM 1485 O O . PHE A 1 187 ? -0.550 -6.823 5.071 1.00 96.19 187 PHE A O 1
ATOM 1492 N N . PHE A 1 188 ? -1.727 -7.344 3.256 1.00 97.62 188 PHE A N 1
ATOM 1493 C CA . PHE A 1 188 ? -0.926 -6.518 2.345 1.00 97.62 188 PHE A CA 1
ATOM 1494 C C . PHE A 1 188 ? -1.827 -5.560 1.571 1.00 97.62 188 PHE A C 1
ATOM 1496 O O . PHE A 1 188 ? -2.745 -5.983 0.868 1.00 97.62 188 PHE A O 1
ATOM 1503 N N . THR A 1 189 ? -1.544 -4.267 1.677 1.00 98.44 189 THR A N 1
ATOM 1504 C CA . THR A 1 189 ? -2.276 -3.205 0.980 1.00 98.44 189 THR A CA 1
ATOM 1505 C C . THR A 1 189 ? -1.314 -2.291 0.249 1.00 98.44 189 THR A C 1
ATOM 1507 O O . THR A 1 189 ? -0.155 -2.160 0.631 1.00 98.44 189 THR A O 1
ATOM 1510 N N . MET A 1 190 ? -1.802 -1.661 -0.813 1.00 98.62 190 MET A N 1
ATOM 1511 C CA . MET A 1 190 ? -1.034 -0.725 -1.625 1.00 98.62 190 MET A CA 1
ATOM 1512 C C . MET A 1 190 ? -1.692 0.643 -1.570 1.00 98.62 190 MET A C 1
ATOM 1514 O O . MET A 1 190 ? -2.917 0.735 -1.652 1.00 98.62 190 MET A O 1
ATOM 1518 N N . ASN A 1 191 ? -0.876 1.688 -1.491 1.00 98.62 191 ASN A N 1
ATOM 1519 C CA . ASN A 1 191 ? -1.315 3.065 -1.648 1.00 98.62 191 ASN A CA 1
ATOM 1520 C C . ASN A 1 191 ? -1.264 3.435 -3.141 1.00 98.62 191 ASN A C 1
ATOM 1522 O O . ASN A 1 191 ? -0.165 3.482 -3.703 1.00 98.62 191 ASN A O 1
ATOM 1526 N N . PRO A 1 192 ? -2.406 3.611 -3.830 1.00 98.75 192 PRO A N 1
ATOM 1527 C CA . PRO A 1 192 ? -2.430 3.921 -5.256 1.00 98.75 192 PRO A CA 1
ATOM 1528 C C . PRO A 1 192 ? -2.139 5.403 -5.540 1.00 98.75 192 PRO A C 1
ATOM 1530 O O . PRO A 1 192 ? -2.102 6.238 -4.642 1.00 98.75 192 PRO A O 1
ATOM 1533 N N . MET A 1 193 ? -1.975 5.748 -6.819 1.00 98.75 193 MET A N 1
ATOM 1534 C CA . MET A 1 193 ? -1.933 7.147 -7.260 1.00 98.75 193 MET A CA 1
ATOM 1535 C C . MET A 1 193 ? -3.326 7.785 -7.227 1.00 98.75 193 MET A C 1
ATOM 1537 O O . MET A 1 193 ? -4.345 7.096 -7.310 1.00 98.75 193 MET A O 1
ATOM 1541 N N . GLU A 1 194 ? -3.371 9.120 -7.296 1.00 98.25 194 GLU A N 1
ATOM 1542 C CA . GLU A 1 194 ? -4.594 9.852 -7.669 1.00 98.25 194 GLU A CA 1
ATOM 1543 C C . GLU A 1 194 ? -5.084 9.490 -9.092 1.00 98.25 194 GLU A C 1
ATOM 1545 O O . GLU A 1 194 ? -6.264 9.631 -9.418 1.00 98.25 194 GLU A O 1
ATOM 1550 N N . HIS A 1 195 ? -4.199 8.945 -9.933 1.00 98.38 195 HIS A N 1
ATOM 1551 C CA . HIS A 1 195 ? -4.508 8.423 -11.263 1.00 98.38 195 HIS A CA 1
ATOM 1552 C C . HIS A 1 195 ? -4.926 6.942 -11.203 1.00 98.38 195 HIS A C 1
ATOM 1554 O O . HIS A 1 195 ? -4.103 6.028 -11.333 1.00 98.38 195 HIS A O 1
ATOM 1560 N N . ALA A 1 196 ? -6.227 6.698 -11.026 1.00 98.44 196 ALA A N 1
ATOM 1561 C CA . ALA A 1 196 ? -6.775 5.354 -10.817 1.00 98.44 196 ALA A CA 1
ATOM 1562 C C . ALA A 1 196 ? -6.484 4.365 -11.964 1.00 98.44 196 ALA A C 1
ATOM 1564 O O . ALA A 1 196 ? -6.162 3.209 -11.701 1.00 98.44 196 ALA A O 1
ATOM 1565 N N . GLU A 1 197 ? -6.571 4.801 -13.227 1.00 98.56 197 GLU A N 1
ATOM 1566 C CA . GLU A 1 197 ? -6.372 3.908 -14.380 1.00 98.56 197 GLU A CA 1
ATOM 1567 C C . GLU A 1 197 ? -4.925 3.413 -14.470 1.00 98.56 197 GLU A C 1
ATOM 1569 O O . GLU A 1 197 ? -4.683 2.212 -14.552 1.00 98.56 197 GLU A O 1
ATOM 1574 N N . PHE A 1 198 ? -3.956 4.322 -14.347 1.00 98.38 198 PHE A N 1
ATOM 1575 C CA . PHE A 1 198 ? -2.535 3.976 -14.390 1.00 98.38 198 PHE A CA 1
ATOM 1576 C C . PHE A 1 198 ? -2.075 3.171 -13.171 1.00 98.38 198 PHE A C 1
ATOM 1578 O O . PHE A 1 198 ? -1.192 2.324 -13.291 1.00 98.38 198 PHE A O 1
ATOM 1585 N N . SER A 1 199 ? -2.723 3.354 -12.015 1.00 98.88 199 SER A N 1
ATOM 1586 C CA . SER A 1 199 ? -2.438 2.545 -10.822 1.00 98.88 199 SER A CA 1
ATOM 1587 C C . SER A 1 199 ? -2.685 1.051 -11.052 1.00 98.88 199 SER A C 1
ATOM 1589 O O . SER A 1 199 ? -2.066 0.223 -10.383 1.00 98.88 199 SER A O 1
ATOM 1591 N N . LYS A 1 200 ? -3.552 0.675 -12.007 1.00 98.94 200 LYS A N 1
ATOM 1592 C CA . LYS A 1 200 ? -3.891 -0.730 -12.277 1.00 98.94 200 LYS A CA 1
ATOM 1593 C C . LYS A 1 200 ? -2.687 -1.580 -12.673 1.00 98.94 200 LYS A C 1
ATOM 1595 O O . LYS A 1 200 ? -2.696 -2.763 -12.347 1.00 98.94 200 LYS A O 1
ATOM 1600 N N . ILE A 1 201 ? -1.662 -1.008 -13.317 1.00 98.88 201 ILE A N 1
ATOM 1601 C CA . ILE A 1 201 ? -0.444 -1.752 -13.684 1.00 98.88 201 ILE A CA 1
ATOM 1602 C C . ILE A 1 201 ? 0.222 -2.293 -12.416 1.00 98.88 201 ILE A C 1
ATOM 1604 O O . ILE A 1 201 ? 0.341 -3.507 -12.252 1.00 98.88 201 ILE A O 1
ATOM 1608 N N . ALA A 1 202 ? 0.567 -1.409 -11.478 1.00 98.81 202 ALA A N 1
ATOM 1609 C CA . ALA A 1 202 ? 1.189 -1.802 -10.219 1.00 98.81 202 ALA A CA 1
ATOM 1610 C C . ALA A 1 202 ? 0.253 -2.683 -9.374 1.00 98.81 202 ALA A C 1
ATOM 1612 O O . ALA A 1 202 ? 0.679 -3.729 -8.884 1.00 98.81 202 ALA A O 1
ATOM 1613 N N . LEU A 1 203 ? -1.033 -2.324 -9.255 1.00 98.88 203 LEU A N 1
ATOM 1614 C CA . LEU A 1 203 ? -2.017 -3.090 -8.475 1.00 98.88 203 LEU A CA 1
ATOM 1615 C C . LEU A 1 203 ? -2.191 -4.530 -8.989 1.00 98.88 203 LEU A C 1
ATOM 1617 O O . LEU A 1 203 ? -2.330 -5.451 -8.185 1.00 98.88 203 LEU A O 1
ATOM 1621 N N . ALA A 1 204 ? -2.136 -4.756 -10.306 1.00 98.88 204 ALA A N 1
ATOM 1622 C CA . ALA A 1 204 ? -2.187 -6.101 -10.881 1.00 98.88 204 ALA A CA 1
ATOM 1623 C C . ALA A 1 204 ? -0.971 -6.947 -10.469 1.00 98.88 204 ALA A C 1
ATOM 1625 O O . ALA A 1 204 ? -1.115 -8.132 -10.158 1.00 98.88 204 ALA A O 1
ATOM 1626 N N . THR A 1 205 ? 0.218 -6.343 -10.391 1.00 98.88 205 THR A N 1
ATOM 1627 C CA . THR A 1 205 ? 1.406 -7.034 -9.860 1.00 98.88 205 THR A CA 1
ATOM 1628 C C . THR A 1 205 ? 1.306 -7.275 -8.354 1.00 98.88 205 THR A C 1
ATOM 1630 O O . THR A 1 205 ? 1.724 -8.328 -7.881 1.00 98.88 205 THR A O 1
ATOM 1633 N N . GLY A 1 206 ? 0.664 -6.362 -7.617 1.00 98.50 206 GLY A N 1
ATOM 1634 C CA . GLY A 1 206 ? 0.322 -6.538 -6.208 1.00 98.50 206 GLY A CA 1
ATOM 1635 C C . GLY A 1 206 ? -0.576 -7.740 -5.965 1.00 98.50 206 GLY A C 1
ATOM 1636 O O . GLY A 1 206 ? -0.304 -8.526 -5.063 1.00 98.50 206 GLY A O 1
ATOM 1637 N N . ALA A 1 207 ? -1.587 -7.939 -6.814 1.00 98.62 207 ALA A N 1
ATOM 1638 C CA . ALA A 1 207 ? -2.439 -9.123 -6.764 1.00 98.62 207 ALA A CA 1
ATOM 1639 C C . ALA A 1 207 ? -1.649 -10.418 -7.026 1.00 98.62 207 ALA A C 1
ATOM 1641 O O . ALA A 1 207 ? -1.857 -11.416 -6.340 1.00 98.62 207 ALA A O 1
ATOM 1642 N N . ALA A 1 208 ? -0.718 -10.412 -7.987 1.00 98.56 208 ALA A N 1
ATOM 1643 C CA . ALA A 1 208 ? 0.145 -11.567 -8.243 1.00 98.56 208 ALA A CA 1
ATOM 1644 C C . ALA A 1 208 ? 1.073 -11.868 -7.052 1.00 98.56 208 ALA A C 1
ATOM 1646 O O . ALA A 1 208 ? 1.228 -13.030 -6.671 1.00 98.56 208 ALA A O 1
ATOM 1647 N N . TYR A 1 209 ? 1.655 -10.825 -6.452 1.00 98.69 209 TYR A N 1
ATOM 1648 C CA . TYR A 1 209 ? 2.537 -10.929 -5.294 1.00 98.69 209 TYR A CA 1
ATOM 1649 C C . TYR A 1 209 ? 1.811 -11.456 -4.052 1.00 98.69 209 TYR A C 1
ATOM 1651 O O . TYR A 1 209 ? 2.276 -12.414 -3.441 1.00 98.69 209 TYR A O 1
ATOM 1659 N N . SER A 1 210 ? 0.669 -10.872 -3.682 1.00 97.44 210 SER A N 1
ATOM 1660 C CA . SER A 1 210 ? -0.040 -11.230 -2.446 1.00 97.44 210 SER A CA 1
ATOM 1661 C C . SER A 1 210 ? -0.778 -12.568 -2.534 1.00 97.44 210 SER A C 1
ATOM 1663 O O . SER A 1 210 ? -0.991 -13.212 -1.512 1.00 97.44 210 SER A O 1
ATOM 1665 N N . TRP A 1 211 ? -1.136 -13.026 -3.740 1.00 97.94 211 TRP A N 1
ATOM 1666 C CA . TRP A 1 211 ? -1.784 -14.327 -3.936 1.00 97.94 211 TRP A CA 1
ATOM 1667 C C . TRP A 1 211 ? -0.794 -15.499 -3.983 1.00 97.94 211 TRP A C 1
ATOM 1669 O O . TRP A 1 211 ? -1.069 -16.565 -3.435 1.00 97.94 211 TRP A O 1
ATOM 1679 N N . ASN A 1 212 ? 0.344 -15.340 -4.671 1.00 97.25 212 ASN A N 1
ATOM 1680 C CA . ASN A 1 212 ? 1.354 -16.394 -4.815 1.00 97.25 212 ASN A CA 1
ATOM 1681 C C . ASN A 1 212 ? 2.770 -15.824 -4.690 1.00 97.25 212 ASN A C 1
ATOM 1683 O O . ASN A 1 212 ? 3.556 -15.797 -5.641 1.00 97.25 212 ASN A O 1
ATOM 1687 N N . THR A 1 213 ? 3.080 -15.380 -3.477 1.00 97.00 213 THR A N 1
ATOM 1688 C CA . THR A 1 213 ? 4.330 -14.703 -3.131 1.00 97.00 213 THR A CA 1
ATOM 1689 C C . THR A 1 213 ? 5.571 -15.521 -3.492 1.00 97.00 213 THR A C 1
ATOM 1691 O O . THR A 1 213 ? 6.522 -14.998 -4.068 1.00 97.00 213 THR A O 1
ATOM 1694 N N . GLU A 1 214 ? 5.558 -16.829 -3.234 1.00 96.06 214 GLU A N 1
ATOM 1695 C CA . GLU A 1 214 ? 6.700 -17.712 -3.501 1.00 96.06 214 GLU A CA 1
ATOM 1696 C C . GLU A 1 214 ? 7.068 -17.766 -4.994 1.00 96.06 214 GLU A C 1
ATOM 1698 O O . GLU A 1 214 ? 8.243 -17.661 -5.366 1.00 96.06 214 GLU A O 1
ATOM 1703 N N . ALA A 1 215 ? 6.065 -17.848 -5.870 1.00 97.25 215 ALA A N 1
ATOM 1704 C CA . ALA A 1 215 ? 6.272 -17.902 -7.315 1.00 97.25 215 ALA A CA 1
ATOM 1705 C C . ALA A 1 215 ? 6.417 -16.521 -7.980 1.00 97.25 215 ALA A C 1
ATOM 1707 O O . ALA A 1 215 ? 6.707 -16.466 -9.174 1.00 97.25 215 ALA A O 1
ATOM 1708 N N . TYR A 1 216 ? 6.224 -15.423 -7.242 1.00 98.56 216 TYR A N 1
ATOM 1709 C CA . TYR A 1 216 ? 6.199 -14.073 -7.804 1.00 98.56 216 TYR A CA 1
ATOM 1710 C C . TYR A 1 216 ? 7.483 -13.728 -8.571 1.00 98.56 216 TYR A C 1
ATOM 1712 O O . TYR A 1 216 ? 8.595 -13.952 -8.108 1.00 98.56 216 TYR A O 1
ATOM 1720 N N . ASP A 1 217 ? 7.356 -13.162 -9.757 1.00 98.62 217 ASP A N 1
ATOM 1721 C CA . ASP A 1 217 ? 8.478 -12.675 -10.554 1.00 98.62 217 ASP A CA 1
ATOM 1722 C C . ASP A 1 217 ? 8.067 -11.296 -11.047 1.00 98.62 217 ASP A C 1
ATOM 1724 O O . ASP A 1 217 ? 7.079 -11.180 -11.775 1.00 98.62 217 ASP A O 1
ATOM 1728 N N . TYR A 1 218 ? 8.762 -10.258 -10.580 1.00 98.69 218 TYR A N 1
ATOM 1729 C CA . TYR A 1 218 ? 8.333 -8.880 -10.798 1.00 98.69 218 TYR A CA 1
ATOM 1730 C C . TYR A 1 218 ? 8.288 -8.529 -12.286 1.00 98.69 218 TYR A C 1
ATOM 1732 O O . TYR A 1 218 ? 7.390 -7.807 -12.710 1.00 98.69 218 TYR A O 1
ATOM 1740 N N . ASP A 1 219 ? 9.217 -9.060 -13.084 1.00 98.69 219 ASP A N 1
ATOM 1741 C CA . ASP A 1 219 ? 9.336 -8.722 -14.497 1.00 98.69 219 ASP A CA 1
ATOM 1742 C C . ASP A 1 219 ? 8.262 -9.445 -15.310 1.00 98.69 219 ASP A C 1
ATOM 1744 O O . ASP A 1 219 ? 7.542 -8.830 -16.102 1.00 98.69 219 ASP A O 1
ATOM 1748 N N . LYS A 1 220 ? 8.044 -10.737 -15.028 1.00 98.75 220 LYS A N 1
ATOM 1749 C CA . LYS A 1 220 ? 6.927 -11.482 -15.629 1.00 98.75 220 LYS A CA 1
ATOM 1750 C C . LYS A 1 220 ? 5.573 -10.895 -15.235 1.00 98.75 220 LYS A C 1
ATOM 1752 O O . LYS A 1 220 ? 4.687 -10.801 -16.081 1.00 98.75 220 LYS A O 1
ATOM 1757 N N . ALA A 1 221 ? 5.396 -10.512 -13.970 1.00 98.88 221 ALA A N 1
ATOM 1758 C CA . ALA A 1 221 ? 4.152 -9.924 -13.483 1.00 98.88 221 ALA A CA 1
ATOM 1759 C C . ALA A 1 221 ? 3.881 -8.561 -14.129 1.00 98.88 221 ALA A C 1
ATOM 1761 O O . ALA A 1 221 ? 2.751 -8.305 -14.539 1.00 98.88 221 ALA A O 1
ATOM 1762 N N . TRP A 1 222 ? 4.908 -7.717 -14.265 1.00 98.94 222 TRP A N 1
ATOM 1763 C CA . TRP A 1 222 ? 4.805 -6.415 -14.921 1.00 98.94 222 TRP A CA 1
ATOM 1764 C C . TRP A 1 222 ? 4.414 -6.540 -16.396 1.00 98.94 222 TRP A C 1
ATOM 1766 O O . TRP A 1 222 ? 3.422 -5.946 -16.822 1.00 98.94 222 TRP A O 1
ATOM 1776 N N . ASN A 1 223 ? 5.117 -7.393 -17.151 1.00 98.88 223 ASN A N 1
ATOM 1777 C CA . ASN A 1 223 ? 4.782 -7.673 -18.547 1.00 98.88 223 ASN A CA 1
ATOM 1778 C C . ASN A 1 223 ? 3.346 -8.195 -18.681 1.00 98.88 223 ASN A C 1
ATOM 1780 O O . ASN A 1 223 ? 2.573 -7.696 -19.500 1.00 98.88 223 ASN A O 1
ATOM 1784 N N . LYS A 1 224 ? 2.956 -9.147 -17.821 1.00 98.81 224 LYS A N 1
ATOM 1785 C CA . LYS A 1 224 ? 1.613 -9.730 -17.836 1.00 98.81 224 LYS A CA 1
ATOM 1786 C C . LYS A 1 224 ? 0.523 -8.708 -17.511 1.00 98.81 224 LYS A C 1
ATOM 1788 O O . LYS A 1 224 ? -0.544 -8.756 -18.120 1.00 98.81 224 LYS A O 1
ATOM 1793 N N . ALA A 1 225 ? 0.774 -7.803 -16.565 1.00 98.81 225 ALA A N 1
ATOM 1794 C CA . ALA A 1 225 ? -0.160 -6.743 -16.205 1.00 98.81 225 ALA A CA 1
ATOM 1795 C C . ALA A 1 225 ? -0.441 -5.826 -17.402 1.00 98.81 225 ALA A C 1
ATOM 1797 O O . ALA A 1 225 ? -1.604 -5.580 -17.718 1.00 98.81 225 ALA A O 1
ATOM 1798 N N . ILE A 1 226 ? 0.605 -5.378 -18.103 1.00 98.88 226 ILE A N 1
ATOM 1799 C CA . ILE A 1 226 ? 0.455 -4.499 -19.269 1.00 98.88 226 ILE A CA 1
ATOM 1800 C C . ILE A 1 226 ? -0.252 -5.231 -20.416 1.00 98.88 226 ILE A C 1
ATOM 1802 O O . ILE A 1 226 ? -1.214 -4.703 -20.966 1.00 98.88 226 ILE A O 1
ATOM 1806 N N . GLU A 1 227 ? 0.129 -6.475 -20.716 1.00 98.75 227 GLU A N 1
ATOM 1807 C CA . GLU A 1 227 ? -0.542 -7.299 -21.736 1.00 98.75 227 GLU A CA 1
ATOM 1808 C C . GLU A 1 227 ? -2.043 -7.459 -21.475 1.00 98.75 227 GLU A C 1
ATOM 1810 O O . GLU A 1 227 ? -2.858 -7.341 -22.388 1.00 98.75 227 GLU A O 1
ATOM 1815 N N . MET A 1 228 ? -2.426 -7.717 -20.222 1.00 98.50 228 MET A N 1
ATOM 1816 C CA . MET A 1 228 ? -3.831 -7.899 -19.853 1.00 98.50 228 MET A CA 1
ATOM 1817 C C . MET A 1 228 ? -4.643 -6.603 -19.914 1.00 98.50 228 MET A C 1
ATOM 1819 O O . MET A 1 228 ? -5.837 -6.662 -20.204 1.00 98.50 228 MET A O 1
ATOM 1823 N N . LEU A 1 229 ? -4.028 -5.460 -19.604 1.00 98.62 229 LEU A N 1
ATOM 1824 C CA . LEU A 1 229 ? -4.714 -4.169 -19.525 1.00 98.62 229 LEU A CA 1
ATOM 1825 C C . LEU A 1 229 ? -4.789 -3.450 -20.879 1.00 98.62 229 LEU A C 1
ATOM 1827 O O . LEU A 1 229 ? -5.780 -2.773 -21.139 1.00 98.62 229 LEU A O 1
ATOM 1831 N N . TYR A 1 230 ? -3.771 -3.604 -21.730 1.00 98.38 230 TYR A N 1
ATOM 1832 C CA . TYR A 1 230 ? -3.612 -2.814 -22.957 1.00 98.38 230 TYR A CA 1
ATOM 1833 C C . TYR A 1 230 ? -3.783 -3.623 -24.251 1.00 98.38 230 TYR A C 1
ATOM 1835 O O . TYR A 1 230 ? -3.973 -3.023 -25.308 1.00 98.38 230 TYR A O 1
ATOM 1843 N N . GLY A 1 231 ? -3.788 -4.962 -24.188 1.00 98.19 231 GLY A N 1
ATOM 1844 C CA . GLY A 1 231 ? -4.058 -5.820 -25.345 1.00 98.19 231 GLY A CA 1
ATOM 1845 C C . GLY A 1 231 ? -3.108 -5.536 -26.509 1.00 98.19 231 GLY A C 1
ATOM 1846 O O . GLY A 1 231 ? -1.897 -5.662 -26.360 1.00 98.19 231 GLY A O 1
ATOM 1847 N N . ASP A 1 232 ? -3.658 -5.125 -27.652 1.00 98.31 232 ASP A N 1
ATOM 1848 C CA . ASP A 1 232 ? -2.883 -4.835 -28.865 1.00 98.31 232 ASP A CA 1
ATOM 1849 C C . ASP A 1 232 ? -1.891 -3.666 -28.701 1.00 98.31 232 ASP A C 1
ATOM 1851 O O . ASP A 1 232 ? -0.940 -3.595 -29.465 1.00 98.31 232 ASP A O 1
ATOM 1855 N N . LEU A 1 233 ? -2.085 -2.785 -27.707 1.00 98.31 233 LEU A N 1
ATOM 1856 C CA . LEU A 1 233 ? -1.193 -1.650 -27.402 1.00 98.31 233 LEU A CA 1
ATOM 1857 C C . LEU A 1 233 ? -0.152 -1.971 -26.315 1.00 98.31 233 LEU A C 1
ATOM 1859 O O . LEU A 1 233 ? 0.458 -1.072 -25.731 1.00 98.31 233 LEU A O 1
ATOM 1863 N N . ALA A 1 234 ? -0.016 -3.244 -25.936 1.00 98.50 234 ALA 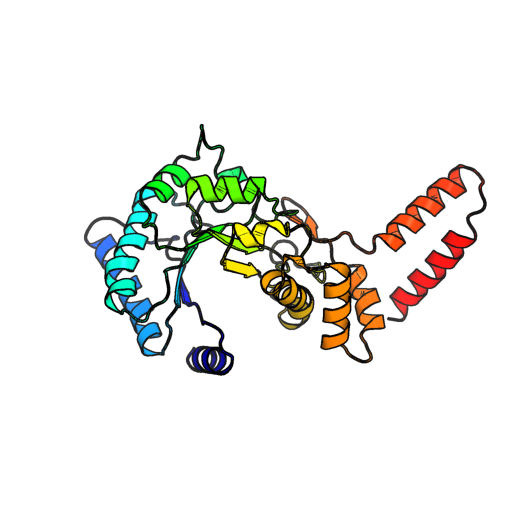A N 1
ATOM 1864 C CA . ALA A 1 234 ? 0.824 -3.626 -24.810 1.00 98.50 234 ALA A CA 1
ATOM 1865 C C . ALA A 1 234 ? 2.313 -3.368 -25.058 1.00 98.50 234 ALA A C 1
ATOM 1867 O O . ALA A 1 234 ? 3.010 -2.999 -24.118 1.00 98.50 234 ALA A O 1
ATOM 1868 N N . GLU A 1 235 ? 2.807 -3.550 -26.283 1.00 98.06 235 GLU A N 1
ATOM 1869 C CA . GLU A 1 235 ? 4.230 -3.358 -26.582 1.00 98.06 235 GLU A CA 1
ATOM 1870 C C . GLU A 1 235 ? 4.610 -1.872 -26.535 1.00 98.06 235 GLU A C 1
ATOM 1872 O O . GLU A 1 235 ? 5.603 -1.512 -25.904 1.00 98.06 235 GLU A O 1
ATOM 1877 N N . GLU A 1 236 ? 3.770 -0.992 -27.076 1.00 98.19 236 GLU A N 1
ATOM 1878 C CA . GLU A 1 236 ? 3.929 0.459 -26.984 1.00 98.19 236 GLU A CA 1
ATOM 1879 C C . GLU A 1 236 ? 3.836 0.931 -25.526 1.00 98.19 236 GLU A C 1
ATOM 1881 O O . GLU A 1 236 ? 4.688 1.678 -25.034 1.00 98.19 236 GLU A O 1
ATOM 1886 N N . MET A 1 237 ? 2.853 0.419 -24.777 1.00 98.62 237 MET A N 1
ATOM 1887 C CA . MET A 1 237 ? 2.711 0.757 -23.363 1.00 98.62 237 MET A CA 1
ATOM 1888 C C . MET A 1 237 ? 3.890 0.247 -22.524 1.00 98.62 237 MET A C 1
ATOM 1890 O O . MET A 1 237 ? 4.297 0.930 -21.583 1.00 98.62 2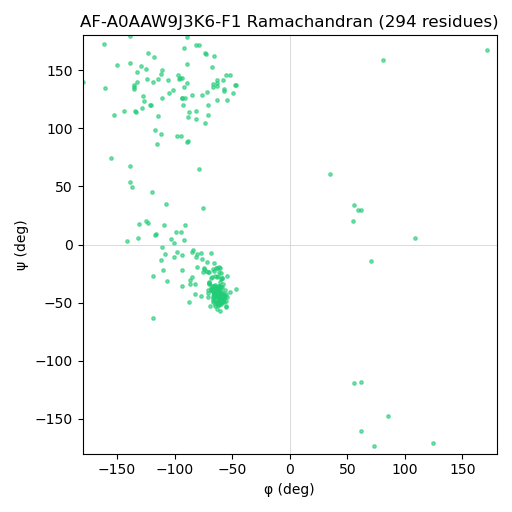37 MET A O 1
ATOM 1894 N N . LYS A 1 238 ? 4.471 -0.918 -22.849 1.00 98.62 238 LYS A N 1
ATOM 1895 C CA . LYS A 1 238 ? 5.698 -1.412 -22.204 1.00 98.62 238 LYS A CA 1
ATOM 1896 C C . LYS A 1 238 ? 6.849 -0.446 -22.446 1.00 98.62 238 LYS A C 1
ATOM 1898 O O . LYS A 1 238 ? 7.507 -0.094 -21.473 1.00 98.62 238 LYS A O 1
ATOM 1903 N N . VAL A 1 239 ? 7.062 0.028 -23.677 1.00 98.12 239 VAL A N 1
ATOM 1904 C CA . VAL A 1 239 ? 8.112 1.021 -23.981 1.00 98.12 239 VAL A CA 1
ATOM 1905 C C . VAL A 1 239 ? 7.939 2.261 -23.103 1.00 98.12 239 VAL A C 1
ATOM 1907 O O . VAL A 1 239 ? 8.856 2.618 -22.366 1.00 98.12 239 VAL A O 1
ATOM 1910 N N . PHE A 1 240 ? 6.747 2.863 -23.083 1.00 98.50 240 PHE A N 1
ATOM 1911 C CA . PHE A 1 240 ? 6.479 4.043 -22.257 1.00 98.50 240 PHE A CA 1
ATOM 1912 C C . PHE A 1 240 ? 6.660 3.773 -20.751 1.00 98.50 240 PHE A C 1
ATOM 1914 O O . PHE A 1 240 ? 7.397 4.482 -20.061 1.00 98.50 240 PHE A O 1
ATOM 1921 N N . ALA A 1 241 ? 6.014 2.729 -20.225 1.00 98.69 241 ALA A N 1
ATOM 1922 C CA . ALA A 1 241 ? 6.019 2.424 -18.798 1.00 98.69 241 ALA A CA 1
ATOM 1923 C C . ALA A 1 241 ? 7.399 1.992 -18.285 1.00 98.69 241 ALA A C 1
ATOM 1925 O O . ALA A 1 241 ? 7.709 2.237 -17.119 1.00 98.69 241 ALA A O 1
ATOM 1926 N N . ASN A 1 242 ? 8.247 1.398 -19.136 1.00 98.69 242 ASN A N 1
ATOM 1927 C CA . ASN A 1 242 ? 9.597 0.961 -18.769 1.00 98.69 242 ASN A CA 1
ATOM 1928 C C . ASN A 1 242 ? 10.469 2.120 -18.259 1.00 98.69 242 ASN A C 1
ATOM 1930 O O . ASN A 1 242 ? 11.345 1.909 -17.420 1.00 98.69 242 ASN A O 1
ATOM 1934 N N . HIS A 1 243 ? 10.201 3.339 -18.734 1.00 98.50 243 HIS A N 1
ATOM 1935 C CA . HIS A 1 243 ? 10.900 4.567 -18.352 1.00 98.50 243 HIS A CA 1
ATOM 1936 C C . HIS A 1 243 ? 10.260 5.320 -17.173 1.00 98.50 243 HIS A C 1
ATOM 1938 O O . HIS A 1 243 ? 10.718 6.409 -16.825 1.00 98.50 243 HIS A O 1
ATOM 1944 N N . SER A 1 244 ? 9.205 4.773 -16.562 1.00 98.62 244 SER A N 1
ATOM 1945 C CA . SER A 1 244 ? 8.471 5.417 -15.469 1.00 98.62 244 SER A CA 1
ATOM 1946 C C . SER A 1 244 ? 8.130 4.423 -14.355 1.00 98.62 244 SER A C 1
ATOM 1948 O O . SER A 1 244 ? 6.985 4.320 -13.921 1.00 98.62 244 SER A O 1
ATOM 1950 N N . THR A 1 245 ? 9.118 3.660 -13.886 1.00 98.81 245 THR A N 1
ATOM 1951 C CA . THR A 1 245 ? 8.967 2.700 -12.780 1.00 98.81 245 THR A CA 1
ATOM 1952 C C . THR A 1 245 ? 9.620 3.166 -11.482 1.00 98.81 245 THR A C 1
ATOM 1954 O O . THR A 1 245 ? 9.118 2.847 -10.401 1.00 98.81 245 THR A O 1
ATOM 1957 N N . ARG A 1 246 ? 10.714 3.927 -11.570 1.00 98.62 246 ARG A N 1
ATOM 1958 C CA . ARG A 1 246 ? 11.500 4.392 -10.424 1.00 98.62 246 ARG A CA 1
ATOM 1959 C C . ARG A 1 246 ? 10.920 5.675 -9.843 1.00 98.62 246 ARG A C 1
ATOM 1961 O O . ARG A 1 246 ? 10.785 6.659 -10.566 1.00 98.62 246 ARG A O 1
ATOM 1968 N N . MET A 1 247 ? 10.677 5.711 -8.538 1.00 98.25 247 MET A N 1
ATOM 1969 C CA . MET A 1 247 ? 10.276 6.929 -7.831 1.00 98.25 247 MET A CA 1
ATOM 1970 C C . MET A 1 247 ? 11.381 7.316 -6.856 1.00 98.25 247 MET A C 1
ATOM 1972 O O . MET A 1 247 ? 11.608 6.616 -5.874 1.00 98.25 247 MET A O 1
ATOM 1976 N N . GLU A 1 248 ? 12.082 8.412 -7.134 1.00 95.62 248 GLU A N 1
ATOM 1977 C CA . GLU A 1 248 ? 13.224 8.852 -6.331 1.00 95.62 248 GLU A CA 1
ATOM 1978 C C . GLU A 1 248 ? 13.266 10.377 -6.260 1.00 95.62 248 GLU A C 1
ATOM 1980 O O . GLU A 1 248 ? 13.455 11.047 -7.274 1.00 95.62 248 GLU A O 1
ATOM 1985 N N . GLY A 1 249 ? 13.081 10.926 -5.058 1.00 88.00 249 GLY A N 1
ATOM 1986 C CA . GLY A 1 249 ? 13.149 12.362 -4.812 1.00 88.00 249 GLY A CA 1
ATOM 198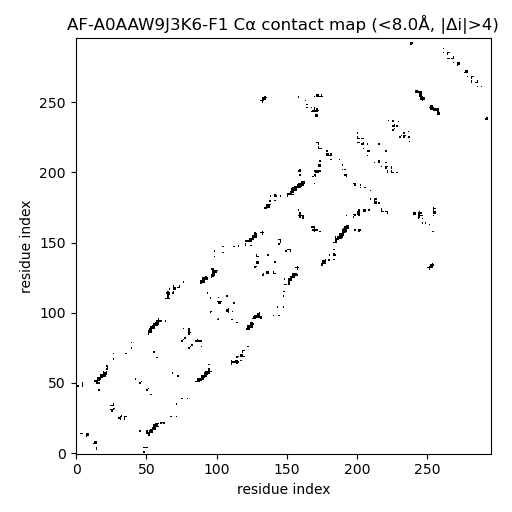7 C C . GLY A 1 249 ? 12.907 12.733 -3.352 1.00 88.00 249 GLY A C 1
ATOM 1988 O O . GLY A 1 249 ? 12.036 12.187 -2.674 1.00 88.00 249 GLY A O 1
ATOM 1989 N N . GLY A 1 250 ? 13.688 13.696 -2.859 1.00 88.62 250 GLY A N 1
ATOM 1990 C CA . GLY A 1 250 ? 13.623 14.130 -1.466 1.00 88.62 250 GLY A CA 1
ATOM 1991 C C . GLY A 1 250 ? 13.976 12.994 -0.503 1.00 88.62 250 GLY A C 1
ATOM 1992 O O . GLY A 1 250 ? 15.098 12.499 -0.516 1.00 88.62 250 GLY A O 1
ATOM 1993 N N . TRP A 1 251 ? 13.024 12.617 0.349 1.00 92.88 251 TRP A N 1
ATOM 1994 C CA . TRP A 1 251 ? 13.161 11.538 1.333 1.00 92.88 251 TRP A CA 1
ATOM 1995 C C . TRP A 1 251 ? 12.649 10.179 0.822 1.00 92.88 251 TRP A C 1
ATOM 1997 O O . TRP A 1 251 ? 12.843 9.171 1.498 1.00 92.88 251 TRP A O 1
ATOM 2007 N N . ALA A 1 252 ? 11.991 10.146 -0.341 1.00 95.12 252 ALA A N 1
ATOM 2008 C CA . ALA A 1 252 ? 11.327 8.968 -0.884 1.00 95.12 252 ALA A CA 1
ATOM 2009 C C . ALA A 1 252 ? 12.171 8.307 -1.982 1.00 95.12 252 ALA A C 1
ATOM 2011 O O . ALA A 1 252 ? 12.653 8.981 -2.896 1.00 95.12 252 ALA A O 1
ATOM 2012 N N . SER A 1 253 ? 12.326 6.983 -1.903 1.00 95.69 253 SER A N 1
ATOM 2013 C CA . SER A 1 253 ? 13.102 6.204 -2.870 1.00 95.69 253 SER A CA 1
ATOM 2014 C C . SER A 1 253 ? 12.585 4.766 -2.941 1.00 95.69 253 SER A C 1
ATOM 2016 O O . SER A 1 253 ? 12.664 4.025 -1.964 1.00 95.69 253 SER A O 1
ATOM 2018 N N . THR A 1 254 ? 11.983 4.383 -4.069 1.00 98.19 254 THR A N 1
ATOM 2019 C CA . THR A 1 254 ? 11.341 3.071 -4.240 1.00 98.19 254 THR A CA 1
ATOM 2020 C C . THR A 1 254 ? 11.136 2.706 -5.715 1.00 98.19 254 THR A C 1
ATOM 2022 O O . THR A 1 254 ? 11.313 3.523 -6.622 1.00 98.19 254 THR A O 1
ATOM 2025 N N . GLY A 1 255 ? 10.709 1.469 -5.962 1.00 98.19 255 GLY A N 1
ATOM 2026 C CA . GLY A 1 255 ? 10.377 0.957 -7.286 1.00 98.19 255 GLY A CA 1
ATOM 2027 C C . GLY A 1 255 ? 11.599 0.514 -8.090 1.00 98.19 255 GLY A C 1
ATOM 2028 O O . GLY A 1 255 ? 12.738 0.921 -7.839 1.00 98.19 255 GLY A O 1
ATOM 2029 N N . ARG A 1 256 ? 11.343 -0.342 -9.084 1.00 98.62 256 ARG A N 1
ATOM 2030 C CA . ARG A 1 256 ? 12.353 -0.840 -10.028 1.00 98.62 256 ARG A CA 1
ATOM 2031 C C . ARG A 1 256 ? 13.009 0.333 -10.766 1.00 98.62 256 ARG A C 1
ATOM 2033 O O . ARG A 1 256 ? 12.315 1.270 -11.155 1.00 98.62 256 ARG A O 1
ATOM 2040 N N . ALA A 1 257 ? 14.318 0.250 -11.013 1.00 98.38 257 ALA A N 1
ATOM 2041 C CA . ALA A 1 257 ? 15.031 1.201 -11.866 1.00 98.38 257 ALA A CA 1
ATOM 2042 C C . ALA A 1 257 ? 14.353 1.362 -13.243 1.00 98.38 257 ALA A C 1
ATOM 2044 O O . ALA A 1 257 ? 13.809 0.395 -13.784 1.00 98.38 257 ALA A O 1
ATOM 2045 N N . ASP A 1 258 ? 14.404 2.576 -13.794 1.00 98.56 258 ASP A N 1
ATOM 2046 C CA . ASP A 1 258 ? 13.879 2.873 -15.129 1.00 98.56 258 ASP A CA 1
ATOM 2047 C C . ASP A 1 258 ? 14.781 2.261 -16.202 1.00 98.56 258 ASP A C 1
ATOM 2049 O O . ASP A 1 258 ? 15.999 2.458 -16.167 1.00 98.56 258 ASP A O 1
ATOM 2053 N N . ALA A 1 259 ? 14.169 1.548 -17.152 1.00 98.12 259 ALA A N 1
ATOM 2054 C CA . ALA A 1 259 ? 14.792 0.968 -18.343 1.00 98.12 259 ALA A CA 1
ATOM 2055 C C . ALA A 1 259 ? 16.240 0.469 -18.115 1.00 98.12 259 ALA A C 1
ATOM 2057 O O . ALA A 1 259 ? 17.186 0.987 -18.728 1.00 98.12 259 ALA A O 1
ATOM 2058 N N . PRO A 1 260 ? 16.451 -0.499 -17.199 1.00 97.38 260 PRO A N 1
ATOM 2059 C CA . PRO A 1 260 ? 17.788 -0.869 -16.742 1.00 97.38 260 PRO A CA 1
ATOM 2060 C C . PRO A 1 260 ? 18.685 -1.388 -17.876 1.00 97.38 260 PRO A C 1
ATOM 2062 O O . PRO A 1 260 ? 19.888 -1.118 -17.879 1.00 97.38 260 PRO A O 1
ATOM 2065 N N . GLU A 1 261 ? 18.121 -2.055 -18.884 1.00 96.81 261 GLU A N 1
ATOM 2066 C CA . GLU A 1 261 ? 18.835 -2.508 -20.081 1.00 96.81 261 GLU A CA 1
ATOM 2067 C C . GLU A 1 261 ? 19.323 -1.329 -20.935 1.00 96.81 261 GLU A C 1
ATOM 2069 O O . GLU A 1 261 ? 20.460 -1.335 -21.418 1.00 96.81 261 GLU A O 1
ATOM 2074 N N . VAL A 1 262 ? 18.504 -0.284 -21.081 1.00 97.94 262 VAL A N 1
ATOM 2075 C CA . VAL A 1 262 ? 18.860 0.937 -21.820 1.00 97.94 262 VAL A CA 1
ATOM 2076 C C . VAL A 1 262 ? 19.982 1.673 -21.095 1.00 97.94 262 VAL A C 1
ATOM 2078 O O . VAL A 1 262 ? 20.994 2.024 -21.709 1.00 97.94 262 VAL A O 1
ATOM 2081 N N . ARG A 1 263 ? 19.870 1.826 -19.768 1.00 98.19 263 ARG A N 1
ATOM 2082 C CA . ARG A 1 263 ? 20.929 2.404 -18.925 1.00 98.19 263 ARG A CA 1
ATOM 2083 C C . ARG A 1 263 ? 22.241 1.630 -19.057 1.00 98.19 263 ARG A C 1
ATOM 2085 O O . ARG A 1 263 ? 23.290 2.243 -19.260 1.00 98.19 263 ARG A O 1
ATOM 2092 N N . ALA A 1 264 ? 22.190 0.299 -19.006 1.00 98.12 264 ALA A N 1
ATOM 2093 C CA . ALA A 1 264 ? 23.370 -0.550 -19.150 1.00 98.12 264 ALA A CA 1
ATOM 2094 C C . ALA A 1 264 ? 24.048 -0.384 -20.524 1.00 98.12 264 ALA A C 1
ATOM 2096 O O . ALA A 1 264 ? 25.279 -0.314 -20.597 1.00 98.12 264 ALA A O 1
ATOM 2097 N N . ASN A 1 265 ? 23.268 -0.258 -21.604 1.00 98.25 265 ASN A N 1
ATOM 2098 C CA . ASN A 1 265 ? 23.799 0.013 -22.943 1.00 98.25 265 ASN A CA 1
ATOM 2099 C C . ASN A 1 265 ? 24.420 1.415 -23.051 1.00 98.25 265 ASN A C 1
ATOM 2101 O O . ASN A 1 265 ? 25.508 1.549 -23.614 1.00 98.25 265 ASN A O 1
ATOM 2105 N N . MET A 1 266 ? 23.809 2.442 -22.448 1.00 98.50 266 MET A N 1
ATOM 2106 C CA . MET A 1 266 ? 24.411 3.782 -22.357 1.00 98.50 266 MET A CA 1
ATOM 2107 C C . MET A 1 266 ? 25.760 3.752 -21.619 1.00 98.50 266 MET A C 1
ATOM 2109 O O . MET A 1 266 ? 26.737 4.347 -22.079 1.00 98.50 266 MET A O 1
ATOM 2113 N N . ASP A 1 267 ? 25.852 3.027 -20.501 1.00 98.44 267 ASP A N 1
ATOM 2114 C CA . ASP A 1 267 ? 27.105 2.876 -19.752 1.00 98.44 267 ASP A CA 1
ATOM 2115 C C . ASP A 1 267 ? 28.171 2.103 -20.541 1.00 98.44 267 ASP A C 1
ATOM 2117 O O . ASP A 1 267 ? 29.356 2.454 -20.491 1.00 98.44 267 ASP A O 1
ATOM 2121 N N . SER A 1 268 ? 27.768 1.058 -21.273 1.00 98.50 268 SER A N 1
ATOM 2122 C CA . SER A 1 268 ? 28.660 0.295 -22.156 1.00 98.50 268 SER A CA 1
ATOM 2123 C C . SER A 1 268 ? 29.227 1.178 -23.269 1.00 98.50 268 SER A C 1
ATOM 2125 O O . SER A 1 268 ? 30.445 1.197 -23.473 1.00 98.50 268 SER A O 1
ATOM 2127 N N . LEU A 1 269 ? 28.374 1.980 -23.920 1.00 98.56 269 LEU A N 1
ATOM 2128 C CA . LEU A 1 269 ? 28.770 2.916 -24.974 1.00 98.56 269 LEU A CA 1
ATOM 2129 C C . LEU A 1 269 ? 29.867 3.865 -24.482 1.00 98.56 269 LEU A C 1
ATOM 2131 O O . LEU A 1 269 ? 30.942 3.938 -25.080 1.00 98.56 269 LEU A O 1
ATOM 2135 N N . LEU A 1 270 ? 29.634 4.548 -23.356 1.00 98.44 270 LEU A N 1
ATOM 2136 C CA . LEU A 1 270 ? 30.594 5.503 -22.794 1.00 98.44 270 LEU A CA 1
ATOM 2137 C C . LEU A 1 270 ? 31.936 4.837 -22.456 1.00 98.44 270 LEU A C 1
ATOM 2139 O O . LEU A 1 270 ? 32.999 5.379 -22.769 1.00 98.44 270 LEU A O 1
ATOM 2143 N N . LYS A 1 271 ? 31.906 3.634 -21.865 1.00 98.44 271 LYS A N 1
ATOM 2144 C CA . LYS A 1 271 ? 33.118 2.867 -21.531 1.00 98.44 271 LYS A CA 1
ATOM 2145 C C . LYS A 1 271 ? 33.913 2.464 -22.773 1.00 98.44 271 LYS A C 1
ATOM 2147 O O . LYS A 1 271 ? 35.144 2.511 -22.732 1.00 98.44 271 LYS A O 1
ATOM 2152 N N . LYS A 1 272 ? 33.240 2.052 -23.849 1.00 98.50 272 LYS A N 1
ATOM 2153 C CA . LYS A 1 272 ? 33.886 1.640 -25.103 1.00 98.50 272 LYS A CA 1
ATOM 2154 C C . LYS A 1 272 ? 34.492 2.824 -25.847 1.00 98.50 272 LYS A C 1
ATOM 2156 O O . LYS A 1 272 ? 35.662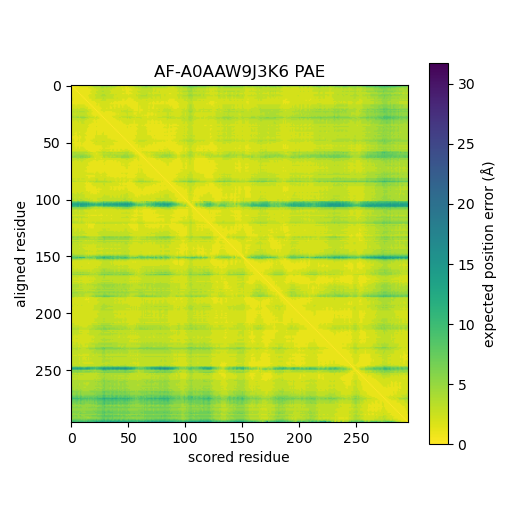 2.754 -26.224 1.00 98.50 272 LYS A O 1
ATOM 2161 N N . LEU A 1 273 ? 33.754 3.930 -25.965 1.00 98.06 273 LEU A N 1
ATOM 2162 C CA . LEU A 1 273 ? 34.249 5.159 -26.593 1.00 98.06 273 LEU A CA 1
ATOM 2163 C C . LEU A 1 273 ? 35.496 5.692 -25.876 1.00 98.06 273 LEU A C 1
ATOM 2165 O O . LEU A 1 273 ? 36.490 6.005 -26.528 1.00 98.06 273 LEU A O 1
ATOM 2169 N N . ALA A 1 274 ? 35.497 5.699 -24.539 1.00 98.19 274 ALA A N 1
ATOM 2170 C CA . ALA A 1 274 ? 36.652 6.126 -23.744 1.00 98.19 274 ALA A CA 1
ATOM 2171 C C . ALA A 1 274 ? 37.913 5.265 -23.964 1.00 98.19 274 ALA A C 1
ATOM 2173 O O . ALA A 1 274 ? 39.027 5.725 -23.723 1.00 98.19 274 ALA A O 1
ATOM 2174 N N . LYS A 1 275 ? 37.751 4.016 -24.415 1.00 98.31 275 LYS A N 1
ATOM 2175 C CA . LYS A 1 275 ? 38.845 3.070 -24.682 1.00 98.31 275 LYS A CA 1
ATOM 2176 C C . LYS A 1 275 ? 39.203 2.955 -26.168 1.00 98.31 275 LYS A C 1
ATOM 2178 O O . LYS A 1 275 ? 40.064 2.146 -26.503 1.00 98.31 275 LYS A O 1
ATOM 2183 N N . GLY A 1 276 ? 38.539 3.706 -27.052 1.00 97.94 276 GLY A N 1
ATOM 2184 C CA . GLY A 1 276 ? 38.692 3.557 -28.503 1.00 97.94 276 GLY A CA 1
ATOM 2185 C C . GLY A 1 276 ? 38.275 2.172 -29.015 1.00 97.94 276 GLY A C 1
ATOM 2186 O O . GLY A 1 276 ? 38.855 1.671 -29.974 1.00 97.94 276 GLY A O 1
ATOM 2187 N N . GLN A 1 277 ? 37.323 1.525 -28.338 1.00 98.50 277 GLN A N 1
ATOM 2188 C CA . GLN A 1 277 ? 36.785 0.219 -28.720 1.00 98.50 277 GLN A CA 1
ATOM 2189 C C . GLN A 1 277 ? 35.592 0.376 -29.668 1.00 98.50 277 GLN A C 1
ATOM 2191 O O . GLN A 1 277 ? 34.903 1.395 -29.638 1.00 98.50 277 GLN A O 1
ATOM 2196 N N . ASP A 1 278 ? 35.323 -0.654 -30.473 1.00 98.12 278 ASP A N 1
ATOM 2197 C CA . ASP A 1 278 ? 34.127 -0.699 -31.315 1.00 98.12 278 ASP A CA 1
ATOM 2198 C C . ASP A 1 278 ? 32.845 -0.712 -30.463 1.00 98.12 278 ASP A C 1
ATOM 2200 O O . ASP A 1 278 ? 32.655 -1.574 -29.595 1.00 98.12 278 ASP A O 1
ATOM 2204 N N . ALA A 1 279 ? 31.977 0.261 -30.735 1.00 98.25 279 ALA A N 1
ATOM 2205 C CA . ALA A 1 279 ? 30.705 0.489 -30.057 1.00 98.25 279 ALA A CA 1
ATOM 2206 C C . ALA A 1 279 ? 29.510 0.479 -31.027 1.00 98.25 279 ALA A C 1
ATOM 2208 O O . ALA A 1 279 ? 28.448 1.003 -30.697 1.00 98.25 279 ALA A O 1
ATOM 2209 N N . SER A 1 280 ? 29.678 -0.095 -32.226 1.00 98.25 280 SER A N 1
ATOM 2210 C CA . SER A 1 280 ? 28.632 -0.122 -33.259 1.00 98.25 280 SER A CA 1
ATOM 2211 C C . SER A 1 280 ? 27.334 -0.766 -32.755 1.00 98.25 280 SER A C 1
ATOM 2213 O O . SER A 1 280 ? 26.254 -0.245 -33.006 1.00 98.25 280 SER A O 1
ATOM 2215 N N . TYR A 1 281 ? 27.437 -1.840 -31.961 1.00 98.06 281 TYR A N 1
ATOM 2216 C CA . TYR A 1 281 ? 26.276 -2.491 -31.346 1.00 98.06 281 TYR A CA 1
ATOM 2217 C C . TYR A 1 281 ? 25.488 -1.548 -30.426 1.00 98.06 281 TYR A C 1
ATOM 2219 O O . TYR A 1 281 ? 24.273 -1.438 -30.562 1.00 98.06 281 TYR A O 1
ATOM 2227 N N . GLU A 1 282 ? 26.161 -0.870 -29.492 1.00 98.50 282 GLU A N 1
ATOM 2228 C CA . GLU A 1 282 ? 25.495 0.030 -28.548 1.00 98.50 282 GLU A CA 1
ATOM 2229 C C . GLU A 1 282 ? 24.859 1.228 -29.256 1.00 98.50 282 GLU A C 1
ATOM 2231 O O . GLU A 1 282 ? 23.774 1.657 -28.875 1.00 98.50 282 GLU A O 1
ATOM 2236 N N . ILE A 1 283 ? 25.519 1.750 -30.294 1.00 98.19 283 ILE A N 1
ATOM 2237 C CA . ILE A 1 283 ? 24.988 2.833 -31.127 1.00 98.19 283 ILE A CA 1
ATOM 2238 C C . ILE A 1 283 ? 23.707 2.373 -31.836 1.00 98.19 283 ILE A C 1
ATOM 2240 O O . ILE A 1 283 ? 22.678 3.033 -31.711 1.00 98.19 283 ILE A O 1
ATOM 2244 N N . ASP A 1 284 ? 23.743 1.227 -32.522 1.00 98.12 284 ASP A N 1
ATOM 2245 C CA . ASP A 1 284 ? 22.586 0.683 -33.243 1.00 98.12 284 ASP A CA 1
ATOM 2246 C C . ASP A 1 284 ? 21.424 0.336 -32.303 1.00 98.12 284 ASP A C 1
ATOM 2248 O O . ASP A 1 284 ? 20.260 0.549 -32.646 1.00 98.12 284 ASP A O 1
ATOM 2252 N N . TYR A 1 285 ? 21.728 -0.206 -31.120 1.00 97.69 285 TYR A N 1
ATOM 2253 C CA . TYR A 1 285 ? 20.734 -0.491 -30.089 1.00 97.69 285 TYR A CA 1
ATOM 2254 C C . TYR A 1 285 ? 20.051 0.796 -29.613 1.00 97.69 285 TYR A C 1
ATOM 2256 O O . TYR A 1 285 ? 18.826 0.873 -29.625 1.00 97.69 285 TYR A O 1
ATOM 2264 N N . LEU A 1 286 ? 20.827 1.823 -29.245 1.00 97.75 286 LEU A N 1
ATOM 2265 C CA . LEU A 1 286 ? 20.276 3.073 -28.720 1.00 97.75 286 LEU A CA 1
ATOM 2266 C C . LEU A 1 286 ? 19.495 3.858 -29.778 1.00 97.75 286 LEU A C 1
ATOM 2268 O O . LEU A 1 286 ? 18.471 4.438 -29.442 1.00 97.75 286 LEU A O 1
ATOM 2272 N N . TYR A 1 287 ? 19.915 3.842 -31.049 1.00 97.81 287 TYR A N 1
ATOM 2273 C CA . TYR A 1 287 ? 19.111 4.433 -32.124 1.00 97.81 287 TYR A CA 1
ATOM 2274 C C . TYR A 1 287 ? 17.731 3.781 -32.224 1.00 97.81 287 TYR A C 1
ATOM 2276 O O . TYR A 1 287 ? 16.727 4.487 -32.237 1.00 97.81 287 TYR A O 1
ATOM 2284 N N . LYS A 1 288 ? 17.672 2.442 -32.227 1.00 95.44 288 LYS A N 1
ATOM 2285 C CA . LYS A 1 288 ? 16.396 1.712 -32.256 1.00 95.44 288 LYS A CA 1
ATOM 2286 C C . LYS A 1 288 ? 15.542 2.001 -31.029 1.00 95.44 288 LYS A C 1
ATOM 2288 O O . LYS A 1 288 ? 14.337 2.168 -31.171 1.00 95.44 288 LYS A O 1
ATOM 2293 N N . GLU A 1 289 ? 16.159 2.066 -29.853 1.00 94.12 289 GLU A N 1
ATOM 2294 C CA . GLU A 1 289 ? 15.455 2.369 -28.608 1.00 94.12 289 GLU A CA 1
ATOM 2295 C C . GLU A 1 289 ? 14.838 3.770 -28.648 1.00 94.12 289 GLU A C 1
ATOM 2297 O O . GLU A 1 289 ? 13.645 3.925 -28.410 1.00 94.12 289 GLU A O 1
ATOM 2302 N N . PHE A 1 290 ? 15.613 4.793 -29.021 1.00 97.19 290 PHE A N 1
ATOM 2303 C CA . PHE A 1 290 ? 15.109 6.166 -29.097 1.00 97.19 290 PHE A CA 1
ATOM 2304 C C . PHE A 1 290 ? 14.023 6.329 -30.162 1.00 97.19 290 PHE A C 1
ATOM 2306 O O . PHE A 1 290 ? 13.039 7.027 -29.920 1.00 97.19 290 PHE A O 1
ATOM 2313 N N . ASP A 1 291 ? 14.159 5.656 -31.307 1.00 96.69 291 ASP A N 1
ATOM 2314 C CA . ASP A 1 291 ? 13.103 5.618 -32.317 1.00 96.69 291 ASP A CA 1
ATOM 2315 C C . ASP A 1 291 ? 11.845 4.925 -31.767 1.00 96.69 291 ASP A C 1
ATOM 2317 O O . ASP A 1 291 ? 10.733 5.398 -31.996 1.00 96.69 291 ASP A O 1
ATOM 2321 N N . SER A 1 292 ? 11.992 3.839 -31.003 1.00 94.44 292 SER A N 1
ATOM 2322 C CA . SER A 1 292 ? 10.864 3.155 -30.362 1.00 94.44 292 SER A CA 1
ATOM 2323 C C . SER A 1 292 ? 10.158 4.053 -29.347 1.00 94.44 292 SER A C 1
ATOM 2325 O O . SER A 1 292 ? 8.935 4.112 -29.349 1.00 94.44 292 SER A O 1
ATOM 2327 N N . MET A 1 293 ? 10.902 4.799 -28.526 1.00 96.69 293 MET A N 1
ATOM 2328 C CA . MET A 1 293 ? 10.343 5.728 -27.534 1.00 96.69 293 MET A CA 1
ATOM 2329 C C . MET A 1 293 ? 9.536 6.875 -28.159 1.00 96.69 293 MET A C 1
ATOM 2331 O O . MET A 1 293 ? 8.657 7.426 -27.505 1.00 96.69 293 MET A O 1
ATOM 2335 N N . ILE A 1 294 ? 9.859 7.276 -29.393 1.00 96.00 294 ILE A N 1
ATOM 2336 C CA . ILE A 1 294 ? 9.130 8.328 -30.119 1.00 96.00 294 ILE A CA 1
ATOM 2337 C C . ILE A 1 294 ? 7.867 7.772 -30.790 1.00 96.00 294 ILE A C 1
ATOM 2339 O O . ILE A 1 294 ? 6.890 8.503 -30.945 1.00 96.00 294 ILE A O 1
ATOM 2343 N N . ASN A 1 295 ? 7.915 6.519 -31.247 1.00 93.94 295 ASN A N 1
ATOM 2344 C CA . ASN A 1 295 ? 6.858 5.917 -32.061 1.00 93.94 295 ASN A CA 1
ATOM 2345 C C . ASN A 1 295 ? 5.805 5.141 -31.254 1.00 93.94 295 ASN A C 1
ATOM 2347 O O . ASN A 1 295 ? 4.714 4.930 -31.785 1.00 93.94 295 ASN A O 1
ATOM 2351 N N . ALA A 1 296 ? 6.145 4.694 -30.042 1.00 87.31 296 ALA A N 1
ATOM 2352 C CA . ALA A 1 296 ? 5.227 4.074 -29.084 1.00 87.31 296 ALA A CA 1
ATOM 2353 C C . ALA A 1 296 ? 4.242 5.102 -28.503 1.00 87.31 296 ALA A C 1
ATOM 2355 O O . ALA A 1 296 ? 3.042 4.764 -28.393 1.00 87.31 296 ALA A O 1
#

pLDDT: mean 97.52, std 2.29, range [80.56, 98.94]